Protein 8P0S (pdb70)

Organism: Homo sapiens (NCBI:txid9606)

Structure (mmCIF, N/CA/C/O backbone):
data_8P0S
#
_entry.id   8P0S
#
_cell.length_a   48.260
_cell.length_b   87.070
_cell.length_c   148.220
_cell.angle_alpha   90.00
_cell.angle_beta   90.00
_cell.angle_gamma   90.00
#
_symmetry.space_group_name_H-M   'C 2 2 21'
#
loop_
_entity.id
_entity.type
_entity.pdbx_description
1 polymer 'Rho-associated protein kinase 1'
2 non-polymer 2,3-DIHYDROXY-1,4-DITHIOBUTANE
3 water water
#
loop_
_atom_site.group_PDB
_atom_site.id
_atom_site.type_symbol
_atom_site.label_atom_id
_atom_site.label_alt_id
_atom_site.label_comp_id
_atom_site.label_asym_id
_atom_site.label_entity_id
_atom_site.label_seq_id
_atom_site.pdbx_PDB_ins_code
_atom_site.Cartn_x
_atom_site.Cartn_y
_atom_site.Cartn_z
_atom_site.occupancy
_atom_site.B_iso_or_equiv
_atom_site.auth_seq_id
_atom_site.auth_comp_id
_atom_site.auth_asym_id
_atom_site.auth_atom_id
_atom_site.pdbx_PDB_model_num
ATOM 1 N N . GLY A 1 1 ? 16.238 65.289 -22.643 1.00 65.06 1 GLY A N 1
ATOM 2 C CA . GLY A 1 1 ? 17.371 66.186 -22.780 1.00 52.93 1 GLY A CA 1
ATOM 3 C C . GLY A 1 1 ? 18.230 66.212 -21.529 1.00 53.48 1 GLY A C 1
ATOM 4 O O . GLY A 1 1 ? 17.846 65.664 -20.485 1.00 45.09 1 GLY A O 1
ATOM 5 N N . SER A 1 2 ? 19.403 66.846 -21.638 1.00 42.39 2 SER A N 1
ATOM 6 C CA . SER A 1 2 ? 20.304 66.942 -20.501 1.00 36.85 2 SER A CA 1
ATOM 7 C C . SER A 1 2 ? 19.798 67.901 -19.432 1.00 41.69 2 SER A C 1
ATOM 8 O O . SER A 1 2 ? 20.245 67.819 -18.281 1.00 39.30 2 SER A O 1
ATOM 11 N N . ALA A 1 3 ? 18.911 68.829 -19.786 1.00 37.10 3 ALA A N 1
ATOM 12 C CA . ALA A 1 3 ? 18.297 69.662 -18.763 1.00 39.39 3 ALA A CA 1
ATOM 13 C C . ALA A 1 3 ? 17.351 68.837 -17.912 1.00 41.20 3 ALA A C 1
ATOM 14 O O . ALA A 1 3 ? 17.306 68.989 -16.685 1.00 38.00 3 ALA A O 1
ATOM 16 N N . ASP A 1 4 ? 16.567 67.982 -18.566 1.00 35.94 4 ASP A N 1
ATOM 17 C CA . ASP A 1 4 ? 15.589 67.152 -17.877 1.00 47.50 4 ASP A CA 1
ATOM 18 C C . ASP A 1 4 ? 16.282 66.133 -16.965 1.00 38.37 4 ASP A C 1
ATOM 19 O O . ASP A 1 4 ? 15.868 65.928 -15.817 1.00 37.96 4 ASP A O 1
ATOM 24 N N . LYS A 1 5 ? 17.364 65.528 -17.449 1.00 28.38 5 LYS A N 1
ATOM 25 C CA . LYS A 1 5 ? 18.154 64.592 -16.667 1.00 39.01 5 LYS A CA 1
ATOM 26 C C . LYS A 1 5 ? 18.913 65.276 -15.550 1.00 43.95 5 LYS A C 1
ATOM 27 O O . LYS A 1 5 ? 19.311 64.607 -14.594 1.00 52.20 5 LYS A O 1
ATOM 33 N N . SER A 1 6 ? 19.142 66.580 -15.638 1.00 36.01 6 SER A N 1
ATOM 34 C CA . SER A 1 6 ? 19.760 67.229 -14.499 1.00 37.78 6 SER A CA 1
ATOM 35 C C . SER A 1 6 ? 18.734 67.626 -13.461 1.00 34.64 6 SER A C 1
ATOM 36 O O . SER A 1 6 ? 19.034 67.604 -12.268 1.00 37.18 6 SER A O 1
ATOM 39 N N . LEU A 1 7 ? 17.536 68.022 -13.885 1.00 30.51 7 LEU A N 1
ATOM 40 C CA . LEU A 1 7 ? 16.488 68.242 -12.908 1.00 36.04 7 LEU A CA 1
ATOM 41 C C . LEU A 1 7 ? 16.206 66.951 -12.137 1.00 39.05 7 LEU A C 1
ATOM 42 O O . LEU A 1 7 ? 16.088 66.968 -10.905 1.00 38.78 7 LEU A O 1
ATOM 47 N N . GLN A 1 8 ? 16.152 65.815 -12.844 1.00 32.02 8 GLN A N 1
ATOM 48 C CA . GLN A 1 8 ? 15.868 64.546 -12.179 1.00 37.67 8 GLN A CA 1
ATOM 49 C C . GLN A 1 8 ? 16.970 64.167 -11.224 1.00 35.30 8 GLN A C 1
ATOM 50 O O . GLN A 1 8 ? 16.700 63.598 -10.158 1.00 35.38 8 GLN A O 1
ATOM 56 N N . GLU A 1 9 ? 18.213 64.495 -11.570 1.00 32.83 9 GLU A N 1
ATOM 57 C CA . GLU A 1 9 ? 19.332 64.198 -10.681 1.00 36.36 9 GLU A CA 1
ATOM 58 C C . GLU A 1 9 ? 19.210 64.989 -9.394 1.00 33.68 9 GLU A C 1
ATOM 59 O O . GLU A 1 9 ? 19.400 64.452 -8.296 1.00 37.41 9 GLU A O 1
ATOM 65 N N . SER A 1 10 ? 18.901 66.277 -9.511 1.00 34.67 10 SER A N 1
ATOM 66 C CA . SER A 1 10 ? 18.742 67.075 -8.312 1.00 34.62 10 SER A CA 1
ATOM 67 C C . SER A 1 10 ? 17.561 66.584 -7.476 1.00 37.46 10 SER A C 1
ATOM 68 O O . SER A 1 10 ? 17.631 66.609 -6.241 1.00 34.99 10 SER A O 1
ATOM 71 N N . LEU A 1 11 ? 16.475 66.124 -8.110 1.00 28.02 11 LEU A N 1
ATOM 72 C CA . LEU A 1 11 ? 15.378 65.596 -7.306 1.00 31.67 11 LEU A CA 1
ATOM 73 C C . LEU A 1 11 ? 15.780 64.319 -6.570 1.00 32.02 11 LEU A C 1
ATOM 74 O O . LEU A 1 11 ? 15.496 64.183 -5.377 1.00 27.83 11 LEU A O 1
ATOM 79 N N . GLN A 1 12 ? 16.443 63.380 -7.255 1.00 28.95 12 GLN A N 1
ATOM 80 C CA . GLN A 1 12 ? 16.889 62.150 -6.600 1.00 30.52 12 GLN A CA 1
ATOM 81 C C . GLN A 1 12 ? 17.796 62.457 -5.432 1.00 33.81 12 GLN A C 1
ATOM 82 O O . GLN A 1 12 ? 17.705 61.825 -4.376 1.00 39.95 12 GLN A O 1
ATOM 88 N N . LYS A 1 13 ? 18.705 63.410 -5.634 1.00 40.85 13 LYS A N 1
ATOM 89 C CA . LYS A 1 13 ? 19.554 63.934 -4.574 1.00 37.94 13 LYS A CA 1
ATOM 90 C C . LYS A 1 13 ? 18.746 64.262 -3.330 1.00 40.70 13 LYS A C 1
ATOM 91 O O . LYS A 1 13 ? 19.081 63.833 -2.221 1.00 39.48 13 LYS A O 1
ATOM 97 N N . THR A 1 14 ? 17.689 65.055 -3.497 1.00 34.26 14 THR A N 1
ATOM 98 C CA . THR A 1 14 ? 16.837 65.390 -2.365 1.00 34.58 14 THR A CA 1
ATOM 99 C C . THR A 1 14 ? 16.161 64.154 -1.767 1.00 34.01 14 THR A C 1
ATOM 100 O O . THR A 1 14 ? 16.009 64.064 -0.541 1.00 35.16 14 THR A O 1
ATOM 104 N N . ILE A 1 15 ? 15.766 63.190 -2.596 1.00 31.01 15 ILE A N 1
ATOM 105 C CA . ILE A 1 15 ? 15.097 62.007 -2.064 1.00 34.42 15 ILE A CA 1
ATOM 106 C C . ILE A 1 15 ? 16.036 61.256 -1.136 1.00 34.18 15 ILE A C 1
ATOM 107 O O . ILE A 1 15 ? 15.668 60.906 -0.006 1.00 27.38 15 ILE A O 1
ATOM 112 N N . TYR A 1 16 ? 17.287 61.072 -1.577 1.00 30.56 16 TYR A N 1
ATOM 113 C CA . TYR A 1 16 ? 18.309 60.422 -0.759 1.00 30.18 16 TYR A CA 1
ATOM 114 C C . TYR A 1 16 ? 18.608 61.211 0.506 1.00 28.57 16 TYR A C 1
ATOM 115 O O . TYR A 1 16 ? 18.625 60.655 1.604 1.00 29.35 16 TYR A O 1
ATOM 124 N N . LYS A 1 17 ? 18.903 62.508 0.364 1.00 32.46 17 LYS A N 1
ATOM 125 C CA . LYS A 1 17 ? 19.098 63.337 1.544 1.00 29.98 17 LYS A CA 1
ATOM 126 C C . LYS A 1 17 ? 17.989 63.100 2.569 1.00 34.22 17 LYS A C 1
ATOM 127 O O . LYS A 1 17 ? 18.257 62.922 3.764 1.00 36.27 17 LYS A O 1
ATOM 133 N N . LEU A 1 18 ? 16.724 63.079 2.114 1.00 31.28 18 LEU A N 1
ATOM 134 C CA . LEU A 1 18 ? 15.615 63.011 3.069 1.00 33.11 18 LEU A CA 1
ATOM 135 C C . LEU A 1 18 ? 15.441 61.617 3.654 1.00 30.37 18 LEU A C 1
ATOM 136 O O . LEU A 1 18 ? 15.136 61.478 4.851 1.00 26.35 18 LEU A O 1
ATOM 141 N N . GLU A 1 19 ? 15.607 60.585 2.816 1.00 25.47 19 GLU A N 1
ATOM 142 C CA . GLU A 1 19 ? 15.473 59.214 3.284 1.00 26.55 19 GLU A CA 1
ATOM 143 C C . GLU A 1 19 ? 16.536 58.889 4.326 1.00 31.68 19 GLU A C 1
ATOM 144 O O . GLU A 1 19 ? 16.227 58.368 5.401 1.00 33.09 19 GLU A O 1
ATOM 150 N N . GLU A 1 20 ? 17.793 59.226 4.039 1.00 31.01 20 GLU A N 1
ATOM 151 C CA . GLU A 1 20 ? 18.874 59.052 5.010 1.00 33.18 20 GLU A CA 1
ATOM 152 C C . GLU A 1 20 ? 18.581 59.778 6.317 1.00 32.91 20 GLU A C 1
ATOM 153 O O . GLU A 1 20 ? 18.731 59.221 7.413 1.00 30.69 20 GLU A O 1
ATOM 159 N N . GLN A 1 21 ? 18.186 61.041 6.221 1.00 30.26 21 GLN A N 1
ATOM 160 C CA . GLN A 1 21 ? 17.787 61.767 7.416 1.00 33.74 21 GLN A CA 1
ATOM 161 C C . GLN A 1 21 ? 16.624 61.070 8.128 1.00 34.96 21 GLN A C 1
ATOM 162 O O . GLN A 1 21 ? 16.553 61.078 9.360 1.00 36.29 21 GLN A O 1
ATOM 168 N N . LEU A 1 22 ? 15.699 60.465 7.374 1.00 33.74 22 LEU A N 1
ATOM 169 C CA . LEU A 1 22 ? 14.641 59.662 7.996 1.00 32.49 22 LEU A CA 1
ATOM 170 C C . LEU A 1 22 ? 15.231 58.518 8.816 1.00 34.56 22 LEU A C 1
ATOM 171 O O . LEU A 1 22 ? 14.867 58.318 9.983 1.00 34.38 22 LEU A O 1
ATOM 176 N N . HIS A 1 23 ? 16.158 57.762 8.222 1.00 34.28 23 HIS A N 1
ATOM 177 C CA . HIS A 1 23 ? 16.741 56.618 8.915 1.00 32.94 23 HIS A CA 1
ATOM 178 C C . HIS A 1 23 ? 17.482 57.062 10.171 1.00 32.80 23 HIS A C 1
ATOM 179 O O . HIS A 1 23 ? 17.428 56.396 11.209 1.00 29.45 23 HIS A O 1
ATOM 186 N N . ASN A 1 24 ? 18.157 58.202 10.100 1.00 39.32 24 ASN A N 1
ATOM 187 C CA . ASN A 1 24 ? 18.828 58.732 11.271 1.00 32.65 24 ASN A CA 1
ATOM 188 C C . ASN A 1 24 ? 17.826 58.995 12.382 1.00 36.89 24 ASN A C 1
ATOM 189 O O . ASN A 1 24 ? 18.092 58.695 13.553 1.00 29.38 24 ASN A O 1
ATOM 194 N N . GLU A 1 25 ? 16.670 59.569 12.015 1.00 36.53 25 GLU A N 1
ATOM 195 C CA . GLU A 1 25 ? 15.601 59.886 12.959 1.00 33.48 25 GLU A CA 1
ATOM 196 C C . GLU A 1 25 ? 14.987 58.626 13.565 1.00 32.43 25 GLU A C 1
ATOM 197 O O . GLU A 1 25 ? 14.635 58.622 14.747 1.00 31.93 25 GLU A O 1
ATOM 211 N N . GLN A 1 27 ? 16.456 55.704 14.114 1.00 31.34 27 GLN A N 1
ATOM 212 C CA . GLN A 1 27 ? 17.398 55.182 15.103 1.00 28.45 27 GLN A CA 1
ATOM 213 C C . GLN A 1 27 ? 17.260 55.927 16.424 1.00 35.99 27 GLN A C 1
ATOM 214 O O . GLN A 1 27 ? 17.153 55.303 17.486 1.00 37.07 27 GLN A O 1
ATOM 220 N N . LEU A 1 28 ? 17.215 57.264 16.379 1.00 31.32 28 LEU A N 1
ATOM 221 C CA . LEU A 1 28 ? 17.010 58.026 17.609 1.00 36.40 28 LEU A CA 1
ATOM 222 C C . LEU A 1 28 ? 15.660 57.703 18.242 1.00 36.85 28 LEU A C 1
ATOM 223 O O . LEU A 1 28 ? 15.523 57.690 19.472 1.00 34.15 28 LEU A O 1
ATOM 228 N N . LYS A 1 29 ? 14.647 57.450 17.419 1.00 30.49 29 LYS A N 1
ATOM 229 C CA . LYS A 1 29 ? 13.333 57.158 17.969 1.00 33.16 29 LYS A CA 1
ATOM 230 C C . LYS A 1 29 ? 13.329 55.785 18.638 1.00 32.19 29 LYS A C 1
ATOM 231 O O . LYS A 1 29 ? 12.773 55.618 19.728 1.00 33.33 29 LYS A O 1
ATOM 237 N N . ASP A 1 30 ? 13.978 54.798 18.021 1.00 28.73 30 ASP A N 1
ATOM 238 C CA . ASP A 1 30 ? 14.023 53.472 18.635 1.00 35.52 30 ASP A CA 1
ATOM 239 C C . ASP A 1 30 ? 14.776 53.508 19.969 1.00 36.40 30 ASP A C 1
ATOM 240 O O . ASP A 1 30 ? 14.342 52.893 20.950 1.00 31.86 30 ASP A O 1
ATOM 245 N N . GLU A 1 31 ? 15.871 54.274 20.041 1.00 33.69 31 GLU A N 1
ATOM 246 C CA . GLU A 1 31 ? 16.618 54.400 21.290 1.00 37.87 31 GLU A CA 1
ATOM 247 C C . GLU A 1 31 ? 15.771 55.043 22.364 1.00 39.17 31 GLU A C 1
ATOM 248 O O . GLU A 1 31 ? 15.833 54.660 23.539 1.00 39.70 31 GLU A O 1
ATOM 262 N N . GLU A 1 33 ? 12.440 55.257 22.465 1.00 35.38 33 GLU A N 1
ATOM 263 C CA . GLU A 1 33 ? 11.324 54.386 22.822 1.00 39.40 33 GLU A CA 1
ATOM 264 C C . GLU A 1 33 ? 11.741 53.390 23.893 1.00 38.73 33 GLU A C 1
ATOM 265 O O . GLU A 1 33 ? 10.989 53.133 24.842 1.00 34.97 33 GLU A O 1
ATOM 271 N N . GLN A 1 34 ? 12.948 52.842 23.773 1.00 36.87 34 GLN A N 1
ATOM 272 C CA . GLN A 1 34 ? 13.396 51.843 24.730 1.00 48.79 34 GLN A CA 1
ATOM 273 C C . GLN A 1 34 ? 13.612 52.475 26.102 1.00 43.78 34 GLN A C 1
ATOM 274 O O . GLN A 1 34 ? 13.115 51.965 27.116 1.00 36.30 34 GLN A O 1
ATOM 280 N N . LYS A 1 35 ? 14.316 53.609 26.153 1.00 41.41 35 LYS A N 1
ATOM 281 C CA . LYS A 1 35 ? 14.465 54.306 27.426 1.00 38.86 35 LYS A CA 1
ATOM 282 C C . LYS A 1 35 ? 13.100 54.612 28.033 1.00 35.40 35 LYS A C 1
ATOM 283 O O . LYS A 1 35 ? 12.888 54.412 29.231 1.00 34.70 35 LYS A O 1
ATOM 289 N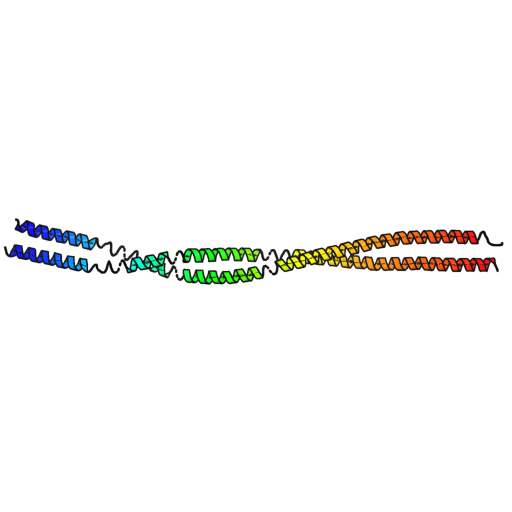 N . CYS A 1 36 ? 12.151 55.063 27.209 1.00 39.18 36 CYS A N 1
ATOM 290 C CA . CYS A 1 36 ? 10.829 55.448 27.707 1.00 40.43 36 CYS A CA 1
ATOM 291 C C . CYS A 1 36 ? 10.038 54.246 28.222 1.00 36.59 36 CYS A C 1
ATOM 292 O O . CYS A 1 36 ? 9.407 54.322 29.280 1.00 35.90 36 CYS A O 1
ATOM 295 N N . ARG A 1 37 ? 10.034 53.136 27.484 1.00 35.84 37 ARG A N 1
ATOM 296 C CA . ARG A 1 37 ? 9.344 51.948 27.980 1.00 34.67 37 ARG A CA 1
ATOM 297 C C . ARG A 1 37 ? 9.915 51.520 29.323 1.00 36.60 37 ARG A C 1
ATOM 298 O O . ARG A 1 37 ? 9.170 51.295 30.280 1.00 35.22 37 ARG A O 1
ATOM 306 N N . THR A 1 38 ? 11.244 51.476 29.436 1.00 28.87 38 THR A N 1
ATOM 307 C CA . THR A 1 38 ? 11.863 51.080 30.694 1.00 35.38 38 THR A CA 1
ATOM 308 C C . THR A 1 38 ? 11.485 52.026 31.826 1.00 36.27 38 THR A C 1
ATOM 309 O O . THR A 1 38 ? 11.105 51.585 32.916 1.00 31.53 38 THR A O 1
ATOM 313 N N . SER A 1 39 ? 11.564 53.334 31.584 1.00 36.37 39 SER A N 1
ATOM 314 C CA . SER A 1 39 ? 11.221 54.282 32.641 1.00 34.52 39 SER A CA 1
ATOM 315 C C . SER A 1 39 ? 9.759 54.138 33.066 1.00 33.34 39 SER A C 1
ATOM 316 O O . SER A 1 39 ? 9.451 54.209 34.262 1.00 33.38 39 SER A O 1
ATOM 319 N N . ASN A 1 40 ? 8.843 53.910 32.105 1.00 31.81 40 ASN A N 1
ATOM 320 C CA . ASN A 1 40 ? 7.435 53.667 32.448 1.00 32.13 40 ASN A CA 1
ATOM 321 C C . ASN A 1 40 ? 7.213 52.330 33.153 1.00 36.94 40 ASN A C 1
ATOM 322 O O . ASN A 1 40 ? 6.258 52.212 33.921 1.00 28.94 40 ASN A O 1
ATOM 327 N N . ILE A 1 41 ? 8.017 51.293 32.871 1.00 37.96 41 ILE A N 1
ATOM 328 C CA . ILE A 1 41 ? 7.896 50.061 33.655 1.00 34.98 41 ILE A CA 1
ATOM 329 C C . ILE A 1 41 ? 8.295 50.330 35.101 1.00 32.44 41 ILE A C 1
ATOM 330 O O . ILE A 1 41 ? 7.604 49.930 36.038 1.00 33.61 41 ILE A O 1
ATOM 335 N N . LYS A 1 42 ? 9.416 51.028 35.306 1.00 28.80 42 LYS A N 1
ATOM 336 C CA . LYS A 1 42 ? 9.874 51.273 36.669 1.00 28.78 42 LYS A CA 1
ATOM 337 C C . LYS A 1 42 ? 8.899 52.169 37.421 1.00 35.99 42 LYS A C 1
ATOM 338 O O . LYS A 1 42 ? 8.612 51.948 38.603 1.00 36.39 42 LYS A O 1
ATOM 344 N N . LEU A 1 43 ? 8.360 53.173 36.738 1.00 33.38 43 LEU A N 1
ATOM 345 C CA . LEU A 1 43 ? 7.446 54.100 37.379 1.00 31.07 43 LEU A CA 1
ATOM 346 C C . LEU A 1 43 ? 6.238 53.371 37.948 1.00 38.16 43 LEU A C 1
ATOM 347 O O . LEU A 1 43 ? 5.819 53.626 39.082 1.00 35.85 43 LEU A O 1
ATOM 352 N N . ASP A 1 44 ? 5.670 52.445 37.182 1.00 35.70 44 ASP A N 1
ATOM 353 C CA . ASP A 1 44 ? 4.454 51.786 37.638 1.00 42.49 44 ASP A CA 1
ATOM 354 C C . ASP A 1 44 ? 4.743 50.774 38.750 1.00 45.15 44 ASP A C 1
ATOM 355 O O . ASP A 1 44 ? 3.906 50.568 39.639 1.00 38.73 44 ASP A O 1
ATOM 360 N N . LYS A 1 45 ? 5.919 50.143 38.728 1.00 30.87 45 LYS A N 1
ATOM 361 C CA . LYS A 1 45 ? 6.314 49.294 39.843 1.00 32.69 45 LYS A CA 1
ATOM 362 C C . LYS A 1 45 ? 6.520 50.119 41.105 1.00 42.29 45 LYS A C 1
ATOM 363 O O . LYS A 1 45 ? 6.174 49.677 42.203 1.00 40.93 45 LYS A O 1
ATOM 369 N N . ILE A 1 46 ? 7.092 51.320 40.981 1.00 36.49 46 ILE A N 1
ATOM 370 C CA . ILE A 1 46 ? 7.380 52.108 42.176 1.00 36.21 46 ILE A CA 1
ATOM 371 C C . ILE A 1 46 ? 6.115 52.794 42.685 1.00 37.17 46 ILE A C 1
ATOM 372 O O . ILE A 1 46 ? 5.964 52.994 43.892 1.00 35.25 46 ILE A O 1
ATOM 390 N N . LYS A 1 48 ? 3.048 51.582 42.693 1.00 34.55 48 LYS A N 1
ATOM 391 C CA . LYS A 1 48 ? 2.228 50.736 43.543 1.00 39.55 48 LYS A CA 1
ATOM 392 C C . LYS A 1 48 ? 2.977 50.364 44.817 1.00 38.50 48 LYS A C 1
ATOM 393 O O . LYS A 1 48 ? 2.351 50.251 45.870 1.00 37.52 48 LYS A O 1
ATOM 399 N N . GLU A 1 49 ? 4.306 50.239 44.770 1.00 32.03 49 GLU A N 1
ATOM 400 C CA . GLU A 1 49 ? 5.045 50.103 46.018 1.00 36.82 49 GLU A CA 1
ATOM 401 C C . GLU A 1 49 ? 4.792 51.303 46.912 1.00 35.96 49 GLU A C 1
ATOM 402 O O . GLU A 1 49 ? 4.522 51.146 48.102 1.00 38.72 49 GLU A O 1
ATOM 408 N N . LEU A 1 50 ? 4.845 52.511 46.344 1.00 36.51 50 LEU A N 1
ATOM 409 C CA . LEU A 1 50 ? 4.521 53.716 47.096 1.00 34.54 50 LEU A CA 1
ATOM 410 C C . LEU A 1 50 ? 3.124 53.632 47.685 1.00 31.88 50 LEU A C 1
ATOM 411 O O . LEU A 1 50 ? 2.904 54.029 48.832 1.00 32.08 50 LEU A O 1
ATOM 416 N N . ASP A 1 51 ? 2.168 53.141 46.902 1.00 38.67 51 ASP A N 1
ATOM 417 C CA . ASP A 1 51 ? 0.787 53.053 47.359 1.00 36.03 51 ASP A CA 1
ATOM 418 C C . ASP A 1 51 ? 0.670 52.154 48.584 1.00 39.85 51 ASP A C 1
ATOM 419 O O . ASP A 1 51 ? 0.056 52.534 49.590 1.00 34.90 51 ASP A O 1
ATOM 424 N N . GLU A 1 52 ? 1.277 50.959 48.535 1.00 30.47 52 GLU A N 1
ATOM 425 C CA . GLU A 1 52 ? 1.130 50.089 49.688 1.00 33.16 52 GLU A CA 1
ATOM 426 C C . GLU A 1 52 ? 1.981 50.550 50.857 1.00 30.58 52 GLU A C 1
ATOM 427 O O . GLU A 1 52 ? 1.578 50.374 52.005 1.00 28.46 52 GLU A O 1
ATOM 433 N N . GLU A 1 53 ? 3.140 51.152 50.608 1.00 27.90 53 GLU A N 1
ATOM 434 C CA . GLU A 1 53 ? 3.937 51.618 51.742 1.00 32.82 53 GLU A CA 1
ATOM 435 C C . GLU A 1 53 ? 3.239 52.767 52.454 1.00 20.37 53 GLU A C 1
ATOM 436 O O . GLU A 1 53 ? 3.251 52.824 53.682 1.00 23.67 53 GLU A O 1
ATOM 442 N N . GLY A 1 54 ? 2.638 53.686 51.699 1.00 25.53 54 GLY A N 1
ATOM 443 C CA . GLY A 1 54 ? 2.000 54.844 52.304 1.00 26.23 54 GLY A CA 1
ATOM 444 C C . GLY A 1 54 ? 0.680 54.486 52.957 1.00 25.74 54 GLY A C 1
ATOM 445 O O . GLY A 1 54 ? 0.309 55.052 53.981 1.00 31.69 54 GLY A O 1
ATOM 446 N N . ASN A 1 55 ? -0.040 53.530 52.381 1.00 26.95 55 ASN A N 1
ATOM 447 C CA . ASN A 1 55 ? -1.227 53.024 53.045 1.00 26.80 55 ASN A CA 1
ATOM 448 C C . ASN A 1 55 ? -0.862 52.407 54.381 1.00 25.76 55 ASN A C 1
ATOM 449 O O . ASN A 1 55 ? -1.502 52.677 55.398 1.00 22.89 55 ASN A O 1
ATOM 454 N N . GLN A 1 56 ? 0.182 51.576 54.406 1.00 23.00 56 GLN A N 1
ATOM 455 C CA . GLN A 1 56 ? 0.547 50.977 55.679 1.00 24.88 56 GLN A CA 1
ATOM 456 C C . GLN A 1 56 ? 1.062 52.027 56.669 1.00 27.39 56 GLN A C 1
ATOM 457 O O . GLN A 1 56 ? 0.795 51.937 57.876 1.00 25.45 56 GLN A O 1
ATOM 463 N N . ARG A 1 57 ? 1.793 53.035 56.195 1.00 24.09 57 ARG A N 1
ATOM 464 C CA . ARG A 1 57 ? 2.242 54.090 57.109 1.00 23.44 57 ARG A CA 1
ATOM 465 C C . ARG A 1 57 ? 1.059 54.861 57.686 1.00 18.87 57 ARG A C 1
ATOM 466 O O . ARG A 1 57 ? 1.026 55.148 58.883 1.00 19.25 57 ARG A O 1
ATOM 474 N N . ARG A 1 58 ? 0.095 55.237 56.836 1.00 22.99 58 ARG A N 1
ATOM 475 C CA . ARG A 1 58 ? -1.073 55.969 57.323 1.00 26.13 58 ARG A CA 1
ATOM 476 C C . ARG A 1 58 ? -1.854 55.114 58.293 1.00 25.68 58 ARG A C 1
ATOM 477 O O . ARG A 1 58 ? -2.222 55.577 59.377 1.00 29.90 58 ARG A O 1
ATOM 485 N N . ASN A 1 59 ? -2.046 53.834 57.950 1.00 27.51 59 ASN A N 1
ATOM 486 C CA . ASN A 1 59 ? -2.712 52.897 58.852 1.00 25.11 59 ASN A CA 1
ATOM 487 C C . ASN A 1 59 ? -2.028 52.839 60.216 1.00 25.81 59 ASN A C 1
ATOM 488 O O . ASN A 1 59 ? -2.687 52.825 61.267 1.00 22.17 59 ASN A O 1
ATOM 493 N N . LEU A 1 60 ? -0.701 52.810 60.232 1.00 19.68 60 LEU A N 1
ATOM 494 C CA . LEU A 1 60 ? -0.044 52.717 61.511 1.00 22.72 60 LEU A CA 1
ATOM 495 C C . LEU A 1 60 ? -0.163 54.016 62.281 1.00 20.64 60 LEU A C 1
ATOM 496 O O . LEU A 1 60 ? -0.049 54.006 63.507 1.00 21.15 60 LEU A O 1
ATOM 501 N N . GLU A 1 61 ? -0.317 55.140 61.578 1.00 22.19 61 GLU A N 1
ATOM 502 C CA . GLU A 1 61 ? -0.508 56.421 62.251 1.00 26.68 61 GLU A CA 1
ATOM 503 C C . GLU A 1 61 ? -1.823 56.429 63.014 1.00 21.18 61 GLU A C 1
ATOM 504 O O . GLU A 1 61 ? -1.896 56.931 64.137 1.00 21.89 61 GLU A O 1
ATOM 510 N N . SER A 1 62 ? -2.876 55.883 62.409 1.00 20.38 62 SER A N 1
ATOM 511 C CA . SER A 1 62 ? -4.142 55.760 63.104 1.00 20.51 62 SER A CA 1
ATOM 512 C C . SER A 1 62 ? -4.025 54.806 64.266 1.00 23.25 62 SER A C 1
ATOM 513 O O . SER A 1 62 ? -4.670 55.008 65.296 1.00 31.17 62 SER A O 1
ATOM 516 N N . THR A 1 63 ? -3.225 53.754 64.121 1.00 19.58 63 THR A N 1
ATOM 517 C CA . THR A 1 63 ? -3.090 52.828 65.226 1.00 25.31 63 THR A CA 1
ATOM 518 C C . THR A 1 63 ? -2.429 53.531 66.388 1.00 20.07 63 THR A C 1
ATOM 519 O O . THR A 1 63 ? -2.827 53.357 67.544 1.00 22.59 63 THR A O 1
ATOM 523 N N . VAL A 1 64 ? -1.445 54.373 66.091 1.00 17.70 64 VAL A N 1
ATOM 524 C CA . VAL A 1 64 ? -0.737 55.067 67.160 1.00 16.31 64 VAL A CA 1
ATOM 525 C C . VAL A 1 64 ? -1.686 55.995 67.910 1.00 20.58 64 VAL A C 1
ATOM 526 O O . VAL A 1 64 ? -1.721 55.982 69.138 1.00 19.46 64 VAL A O 1
ATOM 530 N N . SER A 1 65 ? -2.474 56.816 67.180 1.00 21.18 65 SER A N 1
ATOM 531 C CA . SER A 1 65 ? -3.420 57.721 67.843 1.00 21.06 65 SER A CA 1
ATOM 532 C C . SER A 1 65 ? -4.382 56.951 68.714 1.00 17.59 65 SER A C 1
ATOM 533 O O . SER A 1 65 ? -4.664 57.344 69.853 1.00 16.88 65 SER A O 1
ATOM 536 N N . GLN A 1 66 ? -4.898 55.841 68.192 1.00 18.29 66 GLN A N 1
ATOM 537 C CA . GLN A 1 66 ? -5.844 55.042 68.954 1.00 22.77 66 GLN A CA 1
ATOM 538 C C . GLN A 1 66 ? -5.225 54.515 70.251 1.00 19.28 66 GLN A C 1
ATOM 539 O O . GLN A 1 66 ? -5.842 54.602 71.319 1.00 23.29 66 GLN A O 1
ATOM 545 N N . ILE A 1 67 ? -4.007 53.963 70.179 1.00 23.69 67 ILE A N 1
ATOM 546 C CA . ILE A 1 67 ? -3.394 53.308 71.339 1.00 23.38 67 ILE A CA 1
ATOM 547 C C . ILE A 1 67 ? -2.987 54.326 72.383 1.00 19.22 67 ILE A C 1
ATOM 548 O O . ILE A 1 67 ? -3.022 54.042 73.588 1.00 23.57 67 ILE A O 1
ATOM 553 N N . GLU A 1 68 ? -2.494 55.491 71.947 1.00 21.63 68 GLU A N 1
ATOM 554 C CA . GLU A 1 68 ? -2.161 56.530 72.922 1.00 22.43 68 GLU A CA 1
ATOM 555 C C . GLU A 1 68 ? -3.384 56.915 73.742 1.00 20.11 68 GLU A C 1
ATOM 556 O O . GLU A 1 68 ? -3.295 57.039 74.965 1.00 22.97 68 GLU A O 1
ATOM 562 N N . LYS A 1 69 ? -4.542 57.075 73.085 1.00 17.46 69 LYS A N 1
ATOM 563 C CA . LYS A 1 69 ? -5.780 57.381 73.797 1.00 17.51 69 LYS A CA 1
ATOM 564 C C . LYS A 1 69 ? -6.186 56.220 74.695 1.00 18.24 69 LYS A C 1
ATOM 565 O O . LYS A 1 69 ? -6.675 56.421 75.809 1.00 21.00 69 LYS A O 1
ATOM 571 N N . GLU A 1 70 ? -6.011 54.990 74.220 1.00 21.40 70 GLU A N 1
ATOM 572 C CA . GLU A 1 70 ? -6.418 53.861 75.044 1.00 18.72 70 GLU A CA 1
ATOM 573 C C . GLU A 1 70 ? -5.566 53.790 76.285 1.00 21.90 70 GLU A C 1
ATOM 574 O O . GLU A 1 70 ? -6.060 53.433 77.353 1.00 24.39 70 GLU A O 1
ATOM 580 N N . LYS A 1 71 ? -4.296 54.172 76.181 1.00 17.05 71 LYS A N 1
ATOM 581 C CA . LYS A 1 71 ? -3.451 54.087 77.353 1.00 21.71 71 LYS A CA 1
ATOM 582 C C . LYS A 1 71 ? -3.819 55.149 78.394 1.00 26.15 71 LYS A C 1
ATOM 583 O O . LYS A 1 71 ? -3.613 54.933 79.598 1.00 20.49 71 LYS A O 1
ATOM 597 N N . LEU A 1 73 ? -7.013 56.063 78.987 1.00 24.25 73 LEU A N 1
ATOM 598 C CA . LEU A 1 73 ? -8.166 55.460 79.651 1.00 27.78 73 LEU A CA 1
ATOM 599 C C . LEU A 1 73 ? -7.776 54.306 80.567 1.00 31.45 73 LEU A C 1
ATOM 600 O O . LEU A 1 73 ? -8.445 54.054 81.581 1.00 28.49 73 LEU A O 1
ATOM 605 N N . LEU A 1 74 ? -6.743 53.562 80.216 1.00 26.22 74 LEU A N 1
ATOM 606 C CA . LEU A 1 74 ? -6.306 52.520 81.125 1.00 28.31 74 LEU A CA 1
ATOM 607 C C . LEU A 1 74 ? -5.801 53.156 82.404 1.00 36.39 74 LEU A C 1
ATOM 608 O O . LEU A 1 74 ? -6.157 52.737 83.517 1.00 31.59 74 LEU A O 1
ATOM 613 N N . GLN A 1 75 ? -4.979 54.196 82.255 1.00 29.74 75 GLN A N 1
ATOM 614 C CA . GLN A 1 75 ? -4.509 54.930 83.416 1.00 28.37 75 GLN A CA 1
ATOM 615 C C . GLN A 1 75 ? -5.677 55.510 84.211 1.00 32.09 75 GLN A C 1
ATOM 616 O O . GLN A 1 75 ? -5.628 55.562 85.446 1.00 30.49 75 GLN A O 1
ATOM 622 N N . HIS A 1 76 ? -6.745 55.932 83.531 1.00 27.01 76 HIS A N 1
ATOM 623 C CA . HIS A 1 76 ? -7.882 56.449 84.278 1.00 30.81 76 HIS A CA 1
ATOM 624 C C . HIS A 1 76 ? -8.474 55.358 85.151 1.00 33.32 76 HIS A C 1
ATOM 625 O O . HIS A 1 76 ? -8.734 55.572 86.342 1.00 34.02 76 HIS A O 1
ATOM 632 N N . ARG A 1 77 ? -8.655 54.162 84.579 1.00 32.96 77 ARG A N 1
ATOM 633 C CA A ARG A 1 77 ? -9.214 53.065 85.353 0.57 33.88 77 ARG A CA 1
ATOM 634 C CA B ARG A 1 77 ? -9.192 53.033 85.333 0.43 34.94 77 ARG A CA 1
ATOM 635 C C . ARG A 1 77 ? -8.295 52.677 86.510 1.00 32.10 77 ARG A C 1
ATOM 636 O O . ARG A 1 77 ? -8.780 52.272 87.571 1.00 31.58 77 ARG A O 1
ATOM 651 N N . ILE A 1 78 ? -6.979 52.822 86.349 1.00 37.43 78 ILE A N 1
ATOM 652 C CA . ILE A 1 78 ? -6.080 52.611 87.487 1.00 30.24 78 ILE A CA 1
ATOM 653 C C . ILE A 1 78 ? -6.364 53.636 88.580 1.00 32.40 78 ILE A C 1
ATOM 654 O O . ILE A 1 78 ? -6.271 53.333 89.778 1.00 33.13 78 ILE A O 1
ATOM 659 N N . ASN A 1 79 ? -6.670 54.877 88.186 1.00 33.34 79 ASN A N 1
ATOM 660 C CA . ASN A 1 79 ? -6.997 55.917 89.170 1.00 32.69 79 ASN A CA 1
ATOM 661 C C . ASN A 1 79 ? -8.324 55.642 89.866 1.00 31.60 79 ASN A C 1
ATOM 662 O O . ASN A 1 79 ? -8.481 55.979 91.040 1.00 34.18 79 ASN A O 1
ATOM 667 N N . GLU A 1 80 ? -9.296 55.058 89.158 1.00 30.26 80 GLU A N 1
ATOM 668 C CA . GLU A 1 80 ? -10.574 54.763 89.799 1.00 31.87 80 GLU A CA 1
ATOM 669 C C . GLU A 1 80 ? -10.397 53.720 90.898 1.00 38.29 80 GLU A C 1
ATOM 670 O O . GLU A 1 80 ? -10.995 53.849 91.978 1.00 33.29 80 GLU A O 1
ATOM 676 N N . TYR A 1 81 ? -9.542 52.699 90.659 1.00 32.80 81 TYR A N 1
ATOM 677 C CA . TYR A 1 81 ? -9.326 51.640 91.651 1.00 34.21 81 TYR A CA 1
ATOM 678 C C . TYR A 1 81 ? -8.438 52.085 92.811 1.00 32.83 81 TYR A C 1
ATOM 679 O O . TYR A 1 81 ? -8.661 51.661 93.953 1.00 34.06 81 TYR A O 1
ATOM 688 N N . GLN A 1 82 ? -7.420 52.905 92.542 1.00 29.98 82 GLN A N 1
ATOM 689 C CA . GLN A 1 82 ? -6.644 53.535 93.611 1.00 39.02 82 GLN A CA 1
ATOM 690 C C . GLN A 1 82 ? -7.532 54.299 94.580 1.00 38.61 82 GLN A C 1
ATOM 691 O O . GLN A 1 82 ? -7.445 54.130 95.803 1.00 33.40 82 GLN A O 1
ATOM 697 N N . ARG A 1 83 ? -8.323 55.226 94.038 1.00 34.89 83 ARG A N 1
ATOM 698 C CA . ARG A 1 83 ? -9.274 55.972 94.844 1.00 35.03 83 ARG A CA 1
ATOM 699 C C . ARG A 1 83 ? -10.123 55.023 95.696 1.00 37.04 83 ARG A C 1
ATOM 700 O O . ARG A 1 83 ? -10.221 55.191 96.915 1.00 33.80 83 ARG A O 1
ATOM 708 N N . LYS A 1 84 ? -10.718 53.995 95.077 1.00 32.94 84 LYS A N 1
ATOM 709 C CA . LYS A 1 84 ? -11.595 53.110 95.841 1.00 34.79 84 LYS A CA 1
ATOM 710 C C . LYS A 1 84 ? -10.839 52.385 96.957 1.00 38.52 84 LYS A C 1
ATOM 711 O O . LYS A 1 84 ? -11.366 52.246 98.065 1.00 38.79 84 LYS A O 1
ATOM 717 N N . ALA A 1 85 ? -9.595 51.948 96.709 1.00 31.52 85 ALA A N 1
ATOM 718 C CA . ALA A 1 85 ? -8.861 51.268 97.780 1.00 37.67 85 ALA A CA 1
ATOM 719 C C . ALA A 1 85 ? -8.413 52.238 98.870 1.00 38.60 85 ALA A C 1
ATOM 720 O O . ALA A 1 85 ? -8.302 51.842 100.033 1.00 41.77 85 ALA A O 1
ATOM 722 N N . GLU A 1 86 ? -8.158 53.503 98.528 1.00 42.29 86 GLU A N 1
ATOM 723 C CA . GLU A 1 86 ? -7.848 54.494 99.558 1.00 46.60 86 GLU A CA 1
ATOM 724 C C . GLU A 1 86 ? -9.075 54.812 100.407 1.00 39.39 86 GLU A C 1
ATOM 725 O O . GLU A 1 86 ? -8.979 54.970 101.627 1.00 36.82 86 GLU A O 1
ATOM 731 N N . GLN A 1 87 ? -10.234 54.917 99.784 1.00 29.76 87 GLN A N 1
ATOM 732 C CA . GLN A 1 87 ? -11.420 55.208 100.569 1.00 45.22 87 GLN A CA 1
ATOM 733 C C . GLN A 1 87 ? -11.899 53.985 101.348 1.00 47.82 87 GLN A C 1
ATOM 734 O O . GLN A 1 87 ? -12.516 54.136 102.410 1.00 45.48 87 GLN A O 1
ATOM 740 N N . GLU A 1 88 ? -11.618 52.775 100.864 1.00 37.14 88 GLU A N 1
ATOM 741 C CA . GLU A 1 88 ? -12.037 51.608 101.624 1.00 39.05 88 GLU A CA 1
ATOM 742 C C . GLU A 1 88 ? -11.087 51.364 102.781 1.00 40.42 88 GLU A C 1
ATOM 743 O O . GLU A 1 88 ? -11.494 50.841 103.828 1.00 38.03 88 GLU A O 1
ATOM 749 N N . ASN A 1 89 ? -9.837 51.778 102.618 1.00 36.40 89 ASN A N 1
ATOM 750 C CA . ASN A 1 89 ? -8.844 51.583 103.657 1.00 39.84 89 ASN A CA 1
ATOM 751 C C . ASN A 1 89 ? -9.037 52.581 104.798 1.00 46.88 89 ASN A C 1
ATOM 752 O O . ASN A 1 89 ? -8.832 52.241 105.972 1.00 44.86 89 ASN A O 1
ATOM 757 N N . GLU A 1 90 ? -9.427 53.817 104.476 1.00 45.80 90 GLU A N 1
ATOM 758 C CA . GLU A 1 90 ? -9.683 54.790 105.530 1.00 52.87 90 GLU A CA 1
ATOM 759 C C . GLU A 1 90 ? -10.979 54.458 106.250 1.00 49.23 90 GLU A C 1
ATOM 760 O O . GLU A 1 90 ? -11.085 54.651 107.463 1.00 45.69 90 GLU A O 1
ATOM 766 N N . LYS A 1 91 ? -11.977 53.960 105.515 1.00 44.27 91 LYS A N 1
ATOM 767 C CA . LYS A 1 91 ? -13.168 53.430 106.164 1.00 38.03 91 LYS A CA 1
ATOM 768 C C . LYS A 1 91 ? -12.796 52.289 107.101 1.00 41.14 91 LYS A C 1
ATOM 769 O O . LYS A 1 91 ? -13.217 52.256 108.265 1.00 35.90 91 LYS A O 1
ATOM 775 N N . ARG A 1 92 ? -11.976 51.355 106.614 1.00 36.22 92 ARG A N 1
ATOM 776 C CA . ARG A 1 92 ? -11.590 50.222 107.443 1.00 33.26 92 ARG A CA 1
ATOM 777 C C . ARG A 1 92 ? -10.822 50.671 108.684 1.00 34.86 92 ARG A C 1
ATOM 778 O O . ARG A 1 92 ? -11.082 50.176 109.782 1.00 32.39 92 ARG A O 1
ATOM 786 N N . ARG A 1 93 ? -9.889 51.620 108.540 1.00 42.71 93 ARG A N 1
ATOM 787 C CA . ARG A 1 93 ? -9.097 52.028 109.698 1.00 36.84 93 ARG A CA 1
ATOM 788 C C . ARG A 1 93 ? -9.959 52.667 110.772 1.00 41.30 93 ARG A C 1
ATOM 789 O O . ARG A 1 93 ? -9.687 52.487 111.967 1.00 39.54 93 ARG A O 1
ATOM 797 N N . ASN A 1 94 ? -11.001 53.407 110.377 1.00 39.26 94 ASN A N 1
ATOM 798 C CA . ASN A 1 94 ? -11.907 53.975 111.371 1.00 37.54 94 ASN A CA 1
ATOM 799 C C . ASN A 1 94 ? -12.716 52.886 112.075 1.00 40.84 94 ASN A C 1
ATOM 800 O O . ASN A 1 94 ? -12.918 52.949 113.294 1.00 47.29 94 ASN A O 1
ATOM 805 N N . VAL A 1 95 ? -13.184 51.882 111.330 1.00 35.14 95 VAL A N 1
ATOM 806 C CA . VAL A 1 95 ? -13.934 50.780 111.933 1.00 37.70 95 VAL A CA 1
ATOM 807 C C . VAL A 1 95 ? -13.049 49.983 112.881 1.00 38.37 95 VAL A C 1
ATOM 808 O O . VAL A 1 95 ? -13.502 49.530 113.939 1.00 31.00 95 VAL A O 1
ATOM 812 N N . GLU A 1 96 ? -11.775 49.799 112.522 1.00 30.93 96 GLU A N 1
ATOM 813 C CA . GLU A 1 96 ? -10.877 49.012 113.364 1.00 34.61 96 GLU A CA 1
ATOM 814 C C . GLU A 1 96 ? -10.649 49.685 114.713 1.00 39.47 96 GLU A C 1
ATOM 815 O O . GLU A 1 96 ? -10.374 49.002 115.707 1.00 40.74 96 GLU A O 1
ATOM 821 N N . ASN A 1 97 ? -10.775 51.017 114.770 1.00 39.00 97 ASN A N 1
ATOM 822 C CA . ASN A 1 97 ? -10.756 51.719 116.048 1.00 46.42 97 ASN A CA 1
ATOM 823 C C . ASN A 1 97 ? -12.014 51.428 116.857 1.00 41.72 97 ASN A C 1
ATOM 824 O O . ASN A 1 97 ? -11.952 51.356 118.085 1.00 44.79 97 ASN A O 1
ATOM 829 N N . GLU A 1 98 ? -13.157 51.250 116.201 1.00 36.77 98 GLU A N 1
ATOM 830 C CA . GLU A 1 98 ? -14.351 50.892 116.950 1.00 37.92 98 GLU A CA 1
ATOM 831 C C . GLU A 1 98 ? -14.268 49.448 117.445 1.00 34.06 98 GLU A C 1
ATOM 832 O O . GLU A 1 98 ? -14.731 49.137 118.546 1.00 36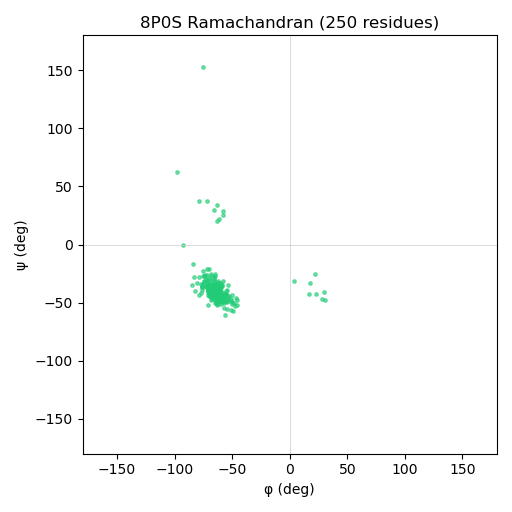.43 98 GLU A O 1
ATOM 838 N N . VAL A 1 99 ? -13.694 48.553 116.642 1.00 30.11 99 VAL A N 1
ATOM 839 C CA . VAL A 1 99 ? -13.500 47.169 117.077 1.00 33.78 99 VAL A CA 1
ATOM 840 C C . VAL A 1 99 ? -12.662 47.144 118.342 1.00 34.36 99 VAL A C 1
ATOM 841 O O . VAL A 1 99 ? -12.987 46.464 119.318 1.00 31.40 99 VAL A O 1
ATOM 845 N N . SER A 1 100 ? -11.582 47.914 118.347 1.00 31.08 100 SER A N 1
ATOM 846 C CA . SER A 1 100 ? -10.674 47.894 119.479 1.00 36.94 100 SER A CA 1
ATOM 847 C C . SER A 1 100 ? -11.352 48.439 120.732 1.00 36.00 100 SER A C 1
ATOM 848 O O . SER A 1 100 ? -11.223 47.858 121.814 1.00 33.79 100 SER A O 1
ATOM 851 N N . THR A 1 101 ? -12.100 49.541 120.607 1.00 38.63 101 THR A N 1
ATOM 852 C CA . THR A 1 101 ? -12.773 50.085 121.783 1.00 38.74 101 THR A CA 1
ATOM 853 C C . THR A 1 101 ? -13.832 49.121 122.307 1.00 31.05 101 THR A C 1
ATOM 854 O O . THR A 1 101 ? -13.956 48.928 123.526 1.00 27.81 101 THR A O 1
ATOM 858 N N . LEU A 1 102 ? -14.573 48.472 121.404 1.00 27.71 102 LEU A N 1
ATOM 859 C CA . LEU A 1 102 ? -15.608 47.546 121.843 1.00 30.68 102 LEU A CA 1
ATOM 860 C C . LEU A 1 102 ? -15.018 46.330 122.546 1.00 32.79 102 LEU A C 1
ATOM 861 O O . LEU A 1 102 ? -15.583 45.867 123.545 1.00 30.63 102 LEU A O 1
ATOM 866 N N . LYS A 1 103 ? -13.903 45.779 122.032 1.00 32.21 103 LYS A N 1
ATOM 867 C CA . LYS A 1 103 ? -13.295 44.621 122.697 1.00 30.82 103 LYS A CA 1
ATOM 868 C C . LYS A 1 103 ? -12.834 44.965 124.102 1.00 25.30 103 LYS A C 1
ATOM 869 O O . LYS A 1 103 ? -12.896 44.112 124.995 1.00 26.76 103 LYS A O 1
ATOM 875 N N . ASP A 1 104 ? -12.397 46.210 124.327 1.00 28.85 104 ASP A N 1
ATOM 876 C CA . ASP A 1 104 ? -12.046 46.629 125.679 1.00 29.49 104 ASP A CA 1
ATOM 877 C C . ASP A 1 104 ? -13.279 46.691 126.564 1.00 32.84 104 ASP A C 1
ATOM 878 O O . ASP A 1 104 ? -13.229 46.313 127.737 1.00 30.19 104 ASP A O 1
ATOM 883 N N . GLN A 1 105 ? -14.393 47.182 126.020 1.00 33.74 105 GLN A N 1
ATOM 884 C CA . GLN A 1 105 ? -15.621 47.269 126.799 1.00 32.43 105 GLN A CA 1
ATOM 885 C C . GLN A 1 105 ? -16.125 45.886 127.165 1.00 31.71 105 GLN A C 1
ATOM 886 O O . GLN A 1 105 ? -16.660 45.671 128.261 1.00 32.07 105 GLN A O 1
ATOM 892 N N . LEU A 1 106 ? -15.984 44.938 126.247 1.00 23.94 106 LEU A N 1
ATOM 893 C CA . LEU A 1 106 ? -16.471 43.604 126.546 1.00 34.60 106 LEU A CA 1
ATOM 894 C C . LEU A 1 106 ? -15.579 42.940 127.595 1.00 32.76 106 LEU A C 1
ATOM 895 O O . LEU A 1 106 ? -16.080 42.284 128.512 1.00 28.78 106 LEU A O 1
ATOM 900 N N . GLU A 1 107 ? -14.257 43.134 127.490 1.00 28.33 107 GLU A N 1
ATOM 901 C CA . GLU A 1 107 ? -13.342 42.659 128.524 1.00 29.32 107 GLU A CA 1
ATOM 902 C C . GLU A 1 107 ? -13.680 43.294 129.860 1.00 26.83 107 GLU A C 1
ATOM 903 O O . GLU A 1 107 ? -13.837 42.605 130.871 1.00 30.16 107 GLU A O 1
ATOM 909 N N . ASP A 1 108 ? -13.851 44.611 129.867 1.00 31.54 108 ASP A N 1
ATOM 910 C CA . ASP A 1 108 ? -14.212 45.309 131.097 1.00 35.00 108 ASP A CA 1
ATOM 911 C C . ASP A 1 108 ? -15.538 44.801 131.656 1.00 33.69 108 ASP A C 1
ATOM 912 O O . ASP A 1 108 ? -15.696 44.678 132.874 1.00 34.39 108 ASP A O 1
ATOM 917 N N . LEU A 1 109 ? -16.493 44.472 130.779 1.00 30.28 109 LEU A N 1
ATOM 918 C CA . LEU A 1 109 ? -17.779 43.984 131.258 1.00 33.01 109 LEU A CA 1
ATOM 919 C C . LEU A 1 109 ? -17.643 42.597 131.862 1.00 29.57 109 LEU A C 1
ATOM 920 O O . LEU A 1 109 ? -18.248 42.321 132.901 1.00 29.17 109 LEU A O 1
ATOM 925 N N . LYS A 1 110 ? -16.860 41.713 131.227 1.00 31.66 110 LYS A N 1
ATOM 926 C CA . LYS A 1 110 ? -16.568 40.413 131.830 1.00 33.75 110 LYS A CA 1
ATOM 927 C C . LYS A 1 110 ? -15.915 40.575 133.193 1.00 33.97 110 LYS A C 1
ATOM 928 O O . LYS A 1 110 ? -16.121 39.751 134.082 1.00 36.95 110 LYS A O 1
ATOM 934 N N . LYS A 1 111 ? -15.150 41.647 133.384 1.00 33.83 111 LYS A N 1
ATOM 935 C CA . LYS A 1 111 ? -14.475 41.863 134.652 1.00 32.90 111 LYS A CA 1
ATOM 936 C C . LYS A 1 111 ? -15.424 42.424 135.700 1.00 32.66 111 LYS A C 1
ATOM 937 O O . LYS A 1 111 ? -15.374 42.018 136.865 1.00 31.76 111 LYS A O 1
ATOM 943 N N . VAL A 1 112 ? -16.256 43.389 135.302 1.00 30.76 112 VAL A N 1
ATOM 944 C CA . VAL A 1 112 ? -17.298 43.920 136.178 1.00 27.88 112 VAL A CA 1
ATOM 945 C C . VAL A 1 112 ? -18.166 42.781 136.715 1.00 26.66 112 VAL A C 1
ATOM 946 O O . VAL A 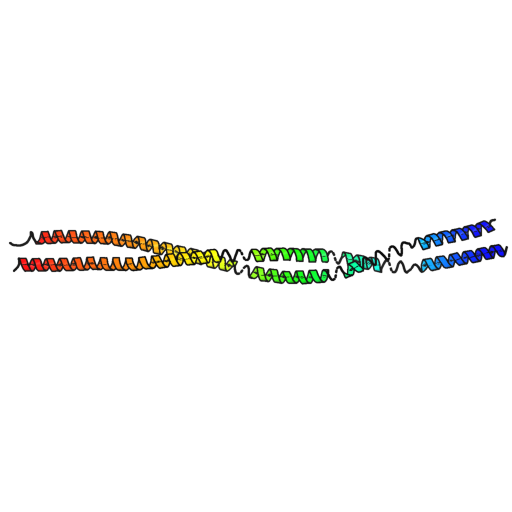1 112 ? -18.448 42.695 137.920 1.00 25.79 112 VAL A O 1
ATOM 950 N N . SER A 1 113 ? -18.612 41.899 135.821 1.00 28.71 113 SER A N 1
ATOM 951 C CA . SER A 1 113 ? -19.440 40.765 136.227 1.00 31.99 113 SER A CA 1
ATOM 952 C C . SER A 1 113 ? -18.679 39.809 137.137 1.00 38.31 113 SER A C 1
ATOM 953 O O . SER A 1 113 ? -19.248 39.257 138.090 1.00 36.17 113 SER A O 1
ATOM 956 N N . GLN A 1 114 ? -17.394 39.583 136.856 1.00 36.63 114 GLN A N 1
ATOM 957 C CA . GLN A 1 114 ? -16.637 38.647 137.679 1.00 34.92 114 GLN A CA 1
ATOM 958 C C . GLN A 1 114 ? -16.379 39.221 139.069 1.00 32.32 114 GLN A C 1
ATOM 959 O O . GLN A 1 114 ? -16.449 38.495 140.067 1.00 34.11 114 GLN A O 1
ATOM 965 N N . ASN A 1 115 ? -16.094 40.525 139.162 1.00 26.09 115 ASN A N 1
ATOM 966 C CA . ASN A 1 115 ? -15.908 41.144 140.476 1.00 31.33 115 ASN A CA 1
ATOM 967 C C . ASN A 1 115 ? -17.228 41.315 141.223 1.00 35.44 115 ASN A C 1
ATOM 968 O O . ASN A 1 115 ? -17.231 41.404 142.459 1.00 33.45 115 ASN A O 1
ATOM 973 N N . SER A 1 116 ? -18.345 41.430 140.493 1.00 33.90 116 SER A N 1
ATOM 974 C CA . SER A 1 116 ? -19.654 41.497 141.141 1.00 34.70 116 SER A CA 1
ATOM 975 C C . SER A 1 116 ? -19.936 40.208 141.893 1.00 36.87 116 SER A C 1
ATOM 976 O O . SER A 1 116 ? -20.323 40.229 143.065 1.00 37.17 116 SER A O 1
ATOM 979 N N . GLN A 1 117 ? -19.731 39.074 141.217 1.00 38.82 117 GLN A N 1
ATOM 980 C CA . GLN A 1 117 ? -19.811 37.767 141.857 1.00 40.92 117 GLN A CA 1
ATOM 981 C C . GLN A 1 117 ? -18.975 37.735 143.127 1.00 42.02 117 GLN A C 1
ATOM 982 O O . GLN A 1 117 ? -19.463 37.338 144.193 1.00 31.78 117 GLN A O 1
ATOM 988 N N . LEU A 1 118 ? -17.713 38.181 143.035 1.00 39.70 118 LEU A N 1
ATOM 989 C CA . LEU A 1 118 ? -16.823 38.144 144.198 1.00 37.04 118 LEU A CA 1
ATOM 990 C C . LEU A 1 118 ? -17.320 39.059 145.316 1.00 39.33 118 LEU A C 1
ATOM 991 O O . LEU A 1 118 ? -17.331 38.672 146.488 1.00 35.31 118 LEU A O 1
ATOM 996 N N . ALA A 1 119 ? -17.709 40.293 144.974 1.00 37.12 119 ALA A N 1
ATOM 997 C CA . ALA A 1 119 ? -18.220 41.221 145.983 1.00 35.34 119 ALA A CA 1
ATOM 998 C C . ALA A 1 119 ? -19.475 40.667 146.670 1.00 37.27 119 ALA A C 1
ATOM 999 O O . ALA A 1 119 ? -19.653 40.810 147.888 1.00 32.86 119 ALA A O 1
ATOM 1001 N N . ASN A 1 120 ? -20.342 40.009 145.906 1.00 35.75 120 ASN A N 1
ATOM 1002 C CA . ASN A 1 120 ? -21.545 39.433 146.495 1.00 41.84 120 ASN A CA 1
ATOM 1003 C C . ASN A 1 120 ? -21.216 38.282 147.431 1.00 36.13 120 ASN A C 1
ATOM 1004 O O . ASN A 1 120 ? -21.815 38.164 148.507 1.00 33.43 120 ASN A O 1
ATOM 1009 N N . GLU A 1 121 ? -20.258 37.435 147.047 1.00 41.72 121 GLU A N 1
ATOM 1010 C CA . GLU A 1 121 ? -19.886 36.323 147.916 1.00 47.58 121 GLU A CA 1
ATOM 1011 C C . GLU A 1 121 ? -19.209 36.816 149.196 1.00 38.13 121 GLU A C 1
ATOM 1012 O 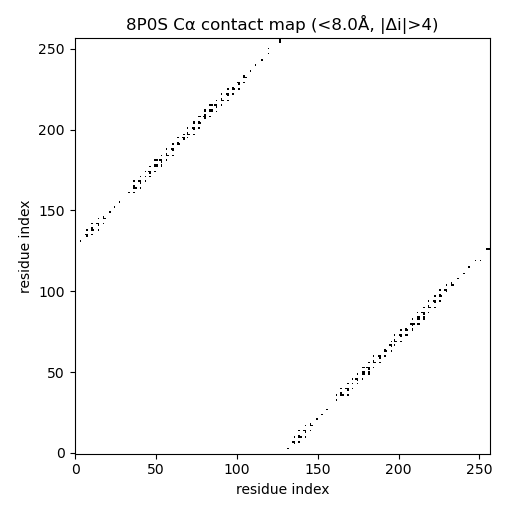O . GLU A 1 121 ? -19.508 36.315 150.287 1.00 34.32 121 GLU A O 1
ATOM 1018 N N . LYS A 1 122 ? -18.335 37.821 149.108 1.00 34.74 122 LYS A N 1
ATOM 1019 C CA . LYS A 1 122 ? -17.772 38.360 150.341 1.00 38.16 122 LYS A CA 1
ATOM 1020 C C . LYS A 1 122 ? -18.877 38.925 151.227 1.00 41.12 122 LYS A C 1
ATOM 1021 O O . LYS A 1 122 ? -18.921 38.666 152.437 1.00 41.53 122 LYS A O 1
ATOM 1027 N N . LEU A 1 123 ? -19.790 39.686 150.626 1.00 34.71 123 LEU A N 1
ATOM 1028 C CA . LEU A 1 123 ? -20.877 40.306 151.374 1.00 35.30 123 LEU A CA 1
ATOM 1029 C C . LEU A 1 123 ? -21.761 39.251 152.029 1.00 35.82 123 LEU A C 1
ATOM 1030 O O . LEU A 1 123 ? -22.166 39.404 153.188 1.00 34.14 123 LEU A O 1
ATOM 1035 N N . SER A 1 124 ? -22.037 38.148 151.322 1.00 31.60 124 SER A N 1
ATOM 1036 C CA . SER A 1 124 ? -22.788 37.058 151.940 1.00 35.90 124 SER A CA 1
ATOM 1037 C C . SER A 1 124 ? -22.046 36.452 153.131 1.00 38.78 124 SER A C 1
ATOM 1038 O O . SER A 1 124 ? -22.677 36.021 154.108 1.00 35.69 124 SER A O 1
ATOM 1041 N N . GLN A 1 125 ? -20.710 36.403 153.075 1.00 38.16 125 GLN A N 1
ATOM 1042 C CA . GLN A 1 125 ? -19.955 35.863 154.206 1.00 35.52 125 GLN A CA 1
ATOM 1043 C C . GLN A 1 125 ? -19.956 36.819 155.391 1.00 33.78 125 GLN A C 1
ATOM 1044 O O . GLN A 1 125 ? -20.002 36.374 156.541 1.00 33.59 125 GLN A O 1
ATOM 1050 N N . LEU A 1 126 ? -19.903 38.134 155.128 1.00 30.66 126 LEU A N 1
ATOM 1051 C CA . LEU A 1 126 ? -20.007 39.120 156.200 1.00 33.26 126 LEU A CA 1
ATOM 1052 C C . LEU A 1 126 ? -21.399 39.126 156.825 1.00 33.68 126 LEU A C 1
ATOM 1053 O O . LEU A 1 126 ? -21.509 39.219 158.052 1.00 34.04 126 LEU A O 1
ATOM 1058 N N . GLN A 1 127 ? -22.476 39.042 156.014 1.00 31.48 127 GLN A N 1
ATOM 1059 C CA . GLN A 1 127 ? -23.814 38.921 156.611 1.00 38.15 127 GLN A CA 1
ATOM 1060 C C . GLN A 1 127 ? -23.856 37.739 157.564 1.00 36.91 127 GLN A C 1
ATOM 1061 O O . GLN A 1 127 ? -24.492 37.803 158.622 1.00 37.47 127 GLN A O 1
ATOM 1067 N N . LYS A 1 128 ? -23.187 36.643 157.185 1.00 35.77 128 LYS A N 1
ATOM 1068 C CA . LYS A 1 128 ? -23.123 35.460 158.035 1.00 40.38 128 LYS A CA 1
ATOM 1069 C C . LYS A 1 128 ? -22.373 35.748 159.332 1.00 37.93 128 LYS A C 1
ATOM 1070 O O . LYS A 1 128 ? -22.806 35.316 160.406 1.00 32.37 128 LYS A O 1
ATOM 1076 N N . GLN A 1 129 ? -21.247 36.474 159.256 1.00 32.81 129 GLN A N 1
ATOM 1077 C CA . GLN A 1 129 ? -20.522 36.807 160.483 1.00 36.55 129 GLN A CA 1
ATOM 1078 C C . GLN A 1 129 ? -21.360 37.718 161.379 1.00 33.53 129 GLN A C 1
ATOM 1079 O O . GLN A 1 129 ? -21.337 37.574 162.611 1.00 27.47 129 GLN A O 1
ATOM 1085 N N . LEU A 1 130 ? -22.131 38.643 160.778 1.00 32.34 130 LEU A N 1
ATOM 1086 C CA . LEU A 1 130 ? -23.067 39.451 161.560 1.00 30.43 130 LEU A CA 1
ATOM 1087 C C . LEU A 1 130 ? -24.092 38.564 162.274 1.00 37.66 130 LEU A C 1
ATOM 1088 O O . LEU A 1 130 ? -24.296 38.690 163.485 1.00 32.16 130 LEU A O 1
ATOM 1093 N N . GLU A 1 131 ? -24.753 37.662 161.533 1.00 36.23 131 GLU A N 1
ATOM 1094 C CA . GLU A 1 131 ? -25.766 36.800 162.145 1.00 40.84 131 GLU A CA 1
ATOM 1095 C C . GLU A 1 131 ? -25.192 36.032 163.332 1.00 43.65 131 GLU A C 1
ATOM 1096 O O . GLU A 1 131 ? -25.852 35.878 164.368 1.00 44.77 131 GLU A O 1
ATOM 1102 N N . GLU A 1 132 ? -23.952 35.556 163.203 1.00 39.24 132 GLU A N 1
ATOM 1103 C CA . GLU A 1 132 ? -23.400 34.651 164.199 1.00 46.94 132 GLU A CA 1
ATOM 1104 C C . GLU A 1 132 ? -22.801 35.379 165.397 1.00 44.92 132 GLU A C 1
ATOM 1105 O O . GLU A 1 132 ? -22.603 34.751 166.440 1.00 50.75 132 GLU A O 1
ATOM 1111 N N . ALA A 1 133 ? -22.524 36.677 165.284 1.00 43.48 133 ALA A N 1
ATOM 1112 C CA . ALA A 1 133 ? -21.954 37.435 166.397 1.00 43.11 133 ALA A CA 1
ATOM 1113 C C . ALA A 1 133 ? -23.040 37.878 167.366 1.00 55.15 133 ALA A C 1
ATOM 1114 O O . ALA A 1 133 ? -23.503 37.093 168.191 1.00 63.67 133 ALA A O 1
ATOM 1116 N N . SER B 1 2 ? 6.986 64.098 -22.273 1.00 73.22 2 SER B N 1
ATOM 1117 C CA . SER B 1 2 ? 5.864 64.092 -21.337 1.00 67.51 2 SER B CA 1
ATOM 1118 C C . SER B 1 2 ? 5.892 62.840 -20.454 1.00 67.49 2 SER B C 1
ATOM 1119 O O . SER B 1 2 ? 5.392 62.863 -19.327 1.00 68.14 2 SER B O 1
ATOM 1122 N N . ALA B 1 3 ? 6.454 61.738 -20.966 1.00 68.06 3 ALA B N 1
ATOM 1123 C CA . ALA B 1 3 ? 6.994 60.735 -20.055 1.00 67.98 3 ALA B CA 1
ATOM 1124 C C . ALA B 1 3 ? 8.163 61.329 -19.282 1.00 66.54 3 ALA B C 1
ATOM 1125 O O . ALA B 1 3 ? 8.462 60.891 -18.163 1.00 64.89 3 ALA B O 1
ATOM 1127 N N . ASP B 1 4 ? 8.813 62.339 -19.877 1.00 72.04 4 ASP B N 1
ATOM 1128 C CA . ASP B 1 4 ? 9.757 63.217 -19.183 1.00 68.02 4 ASP B CA 1
ATOM 1129 C C . ASP B 1 4 ? 9.119 63.884 -17.963 1.00 66.92 4 ASP B C 1
ATOM 1130 O O . ASP B 1 4 ? 9.599 63.734 -16.828 1.00 58.56 4 ASP B O 1
ATOM 1135 N N . LYS B 1 5 ? 8.055 64.673 -18.195 1.00 65.54 5 LYS B N 1
ATOM 1136 C CA . LYS B 1 5 ? 7.362 65.373 -17.112 1.00 59.16 5 LYS B CA 1
ATOM 1137 C C . LYS B 1 5 ? 6.795 64.396 -16.090 1.00 51.13 5 LYS B C 1
ATOM 1138 O O . LYS B 1 5 ? 6.806 64.676 -14.885 1.00 41.68 5 LYS B O 1
ATOM 1144 N N . SER B 1 6 ? 6.243 63.270 -16.561 1.00 45.84 6 SER B N 1
ATOM 1145 C CA . SER B 1 6 ? 5.842 62.204 -15.653 1.00 47.94 6 SER B CA 1
ATOM 1146 C C . SER B 1 6 ? 6.941 61.930 -14.640 1.00 42.02 6 SER B C 1
ATOM 1147 O O . SER B 1 6 ? 6.686 61.893 -13.431 1.00 41.86 6 SER B O 1
ATOM 1150 N N . LEU B 1 7 ? 8.186 61.799 -15.116 1.00 35.52 7 LEU B N 1
ATOM 1151 C CA . LEU B 1 7 ? 9.268 61.370 -14.240 1.00 41.23 7 LEU B CA 1
ATOM 1152 C C . LEU B 1 7 ? 9.575 62.432 -13.197 1.00 37.14 7 LEU B C 1
ATOM 1153 O O . LEU B 1 7 ? 9.687 62.125 -12.004 1.00 33.16 7 LEU B O 1
ATOM 1158 N N . GLN B 1 8 ? 9.690 63.692 -13.621 1.00 36.66 8 GLN B N 1
ATOM 1159 C CA . GLN B 1 8 ? 9.959 64.756 -12.665 1.00 36.02 8 GLN B CA 1
ATOM 1160 C C . GLN B 1 8 ? 8.807 64.955 -11.691 1.00 33.77 8 GLN B C 1
ATOM 1161 O O . GLN B 1 8 ? 9.027 65.421 -10.566 1.00 29.69 8 GLN B O 1
ATOM 1167 N N . GLU B 1 9 ? 7.579 64.641 -12.109 1.00 40.06 9 GLU B N 1
ATOM 1168 C CA . GLU B 1 9 ? 6.439 64.797 -11.221 1.00 37.22 9 GLU B CA 1
ATOM 1169 C C . GLU B 1 9 ? 6.380 63.661 -10.211 1.00 32.81 9 GLU B C 1
ATOM 1170 O O . GLU B 1 9 ? 6.125 63.916 -9.037 1.00 29.41 9 GLU B O 1
ATOM 1176 N N . SER B 1 10 ? 6.642 62.408 -10.622 1.00 29.20 10 SER B N 1
ATOM 1177 C CA . SER B 1 10 ? 6.691 61.336 -9.619 1.00 33.10 10 SER B CA 1
ATOM 1178 C C . SER B 1 10 ? 7.844 61.544 -8.643 1.00 32.27 10 SER B C 1
ATOM 1179 O O . SER B 1 10 ? 7.745 61.177 -7.463 1.00 32.30 10 SER B O 1
ATOM 1182 N N . LEU B 1 11 ? 8.941 62.141 -9.100 1.00 32.96 11 LEU B N 1
ATOM 1183 C CA . LEU B 1 11 ? 10.044 62.412 -8.186 1.00 26.87 11 LEU B CA 1
ATOM 1184 C C . LEU B 1 11 ? 9.650 63.462 -7.164 1.00 23.63 11 LEU B C 1
ATOM 1185 O O . LEU B 1 11 ? 9.943 63.329 -5.968 1.00 22.40 11 LEU B O 1
ATOM 1190 N N . GLN B 1 12 ? 8.989 64.521 -7.624 1.00 22.77 12 GLN B N 1
ATOM 1191 C CA . GLN B 1 12 ? 8.689 65.632 -6.735 1.00 32.50 12 GLN B CA 1
ATOM 1192 C C . GLN B 1 12 ? 7.597 65.258 -5.748 1.00 26.49 12 GLN B C 1
ATOM 1193 O O . GLN B 1 12 ? 7.597 65.747 -4.614 1.00 29.10 12 GLN B O 1
ATOM 1199 N N . LYS B 1 13 ? 6.680 64.375 -6.146 1.00 26.33 13 LYS B N 1
ATOM 1200 C CA . LYS B 1 13 ? 5.669 63.892 -5.206 1.00 28.15 13 LYS B CA 1
ATOM 1201 C C . LYS B 1 13 ? 6.276 62.969 -4.154 1.00 24.01 13 LYS B C 1
ATOM 1202 O O . LYS B 1 13 ? 5.814 62.960 -3.006 1.00 22.27 13 LYS B O 1
ATOM 1208 N N . THR B 1 14 ? 7.288 62.172 -4.533 1.00 25.60 14 THR B N 1
ATOM 1209 C CA . THR B 1 14 ? 8.005 61.363 -3.553 1.00 22.88 14 THR B CA 1
ATOM 1210 C C . THR B 1 14 ? 8.607 62.268 -2.496 1.00 22.44 14 THR B C 1
ATOM 1211 O O . THR B 1 14 ? 8.521 61.984 -1.296 1.00 18.74 14 THR B O 1
ATOM 1215 N N . ILE B 1 15 ? 9.157 63.415 -2.919 1.00 28.58 15 ILE B N 1
ATOM 1216 C CA . ILE B 1 15 ? 9.793 64.322 -1.965 1.00 24.05 15 ILE B CA 1
ATOM 1217 C C . ILE B 1 15 ? 8.760 64.900 -0.998 1.00 23.51 15 ILE B C 1
ATOM 1218 O O . ILE B 1 15 ? 9.017 64.996 0.209 1.00 21.48 15 ILE B O 1
ATOM 1223 N N . TYR B 1 16 ? 7.571 65.286 -1.507 1.00 24.77 16 TYR B N 1
ATOM 1224 C CA . TYR B 1 16 ? 6.526 65.810 -0.630 1.00 24.08 16 TYR B CA 1
ATOM 1225 C C . TYR B 1 16 ? 6.130 64.775 0.412 1.00 24.33 16 TYR B C 1
ATOM 1226 O O . TYR B 1 16 ? 5.995 65.097 1.597 1.00 27.61 16 TYR B O 1
ATOM 1235 N N . LYS B 1 17 ? 5.965 63.515 -0.007 1.00 24.36 17 LYS B N 1
ATOM 1236 C CA . LYS B 1 17 ? 5.621 62.470 0.950 1.00 25.52 17 LYS B CA 1
ATOM 1237 C C . LYS B 1 17 ? 6.731 62.259 1.962 1.00 18.54 17 LYS B C 1
ATOM 1238 O O . LYS B 1 17 ? 6.455 62.002 3.133 1.00 23.82 17 LYS B O 1
ATOM 1244 N N . LEU B 1 18 ? 7.992 62.402 1.543 1.00 20.95 18 LEU B N 1
ATOM 1245 C CA . LEU B 1 18 ? 9.095 62.306 2.487 1.00 18.61 18 LEU B CA 1
ATOM 1246 C C . LEU B 1 18 ? 9.094 63.485 3.440 1.00 27.14 18 LEU B C 1
ATOM 1247 O O . LEU B 1 18 ? 9.370 63.316 4.631 1.00 23.90 18 LEU B O 1
ATOM 1252 N N . GLU B 1 19 ? 8.781 64.692 2.943 1.00 20.64 19 GLU B N 1
ATOM 1253 C CA . GLU B 1 19 ? 8.696 65.830 3.863 1.00 25.98 19 GLU B CA 1
ATOM 1254 C C . GLU B 1 19 ? 7.513 65.679 4.811 1.00 22.04 19 GLU B C 1
ATOM 1255 O O . GLU B 1 19 ? 7.612 65.997 5.996 1.00 22.49 19 GLU B O 1
ATOM 1261 N N . GLU B 1 20 ? 6.389 65.179 4.316 1.00 20.88 20 GLU B N 1
ATOM 1262 C CA . GLU B 1 20 ? 5.271 64.901 5.211 1.00 28.50 20 GLU B CA 1
ATOM 1263 C C . GLU B 1 20 ? 5.651 63.840 6.234 1.00 20.23 20 GLU B C 1
ATOM 1264 O O . GLU B 1 20 ? 5.260 63.915 7.403 1.00 23.56 20 GLU B O 1
ATOM 1270 N N . GLN B 1 21 ? 6.418 62.841 5.814 1.00 21.72 21 GLN B N 1
ATOM 1271 C CA . GLN B 1 21 ? 6.748 61.744 6.716 1.00 19.57 21 GLN B CA 1
ATOM 1272 C C . GLN B 1 21 ? 7.679 62.224 7.813 1.00 25.67 21 GLN B C 1
ATOM 1273 O O . GLN B 1 21 ? 7.469 61.923 8.997 1.00 27.18 21 GLN B O 1
ATOM 1279 N N . LEU B 1 22 ? 8.695 63.012 7.441 1.00 25.54 22 LEU B N 1
ATOM 1280 C CA . LEU B 1 22 ? 9.652 63.515 8.427 1.00 23.04 22 LEU B CA 1
ATOM 1281 C C . LEU B 1 22 ? 8.998 64.479 9.403 1.00 24.31 22 LEU B C 1
ATOM 1282 O O . LEU B 1 22 ? 9.347 64.516 10.588 1.00 31.01 22 LEU B O 1
ATOM 1287 N N . HIS B 1 23 ? 8.063 65.277 8.924 1.00 26.97 23 HIS B N 1
ATOM 1288 C CA . HIS B 1 23 ? 7.373 66.221 9.791 1.00 31.16 23 HIS B CA 1
ATOM 1289 C C . HIS B 1 23 ? 6.474 65.497 10.797 1.00 30.29 23 HIS B C 1
ATOM 1290 O O . HIS B 1 23 ? 6.455 65.828 11.990 1.00 31.30 23 HIS B O 1
ATOM 1297 N N . ASN B 1 24 ? 5.708 64.512 10.326 1.00 32.30 24 ASN B N 1
ATOM 1298 C CA . ASN B 1 24 ? 4.933 63.655 11.224 1.00 29.56 24 ASN B CA 1
ATOM 1299 C C . ASN B 1 24 ? 5.826 62.970 12.248 1.00 21.70 24 ASN B C 1
ATOM 1300 O O . ASN B 1 24 ? 5.548 63.013 13.447 1.00 28.54 24 ASN B O 1
ATOM 1305 N N . GLU B 1 25 ? 6.924 62.354 11.802 1.00 28.51 25 GLU B N 1
ATOM 1306 C CA . GLU B 1 25 ? 7.823 61.684 12.744 1.00 31.17 25 GLU B CA 1
ATOM 1307 C C . GLU B 1 25 ? 8.446 62.666 13.740 1.00 36.79 25 GLU B C 1
ATOM 1308 O O . GLU B 1 25 ? 8.748 62.290 14.877 1.00 38.38 25 GLU B O 1
ATOM 1327 N N . GLN B 1 27 ? 6.784 65.354 14.860 1.00 36.46 27 GLN B N 1
ATOM 1328 C CA . GLN B 1 27 ? 5.709 65.601 15.815 1.00 40.37 27 GLN B CA 1
ATOM 1329 C C . GLN B 1 27 ? 5.624 64.468 16.831 1.00 37.43 27 GLN B C 1
ATOM 1330 O O . GLN B 1 27 ? 5.452 64.709 18.034 1.00 36.88 27 GLN B O 1
ATOM 1336 N N . LEU B 1 28 ? 5.740 63.221 16.359 1.00 35.98 28 LEU B N 1
ATOM 1337 C CA . LEU B 1 28 ? 5.760 62.067 17.258 1.00 35.42 28 LEU B CA 1
ATOM 1338 C C . LEU B 1 28 ? 6.963 62.121 18.187 1.00 38.50 28 LEU B C 1
ATOM 1339 O O . LEU B 1 28 ? 6.850 61.813 19.380 1.00 34.71 28 LEU B O 1
ATOM 1344 N N . LYS B 1 29 ? 8.123 62.514 17.652 1.00 36.17 29 LYS B N 1
ATOM 1345 C CA . LYS B 1 29 ? 9.357 62.568 18.436 1.00 43.86 29 LYS B CA 1
ATOM 1346 C C . LYS B 1 29 ? 9.226 63.522 19.610 1.00 44.68 29 LYS B C 1
ATOM 1347 O O . LYS B 1 29 ? 9.597 63.188 20.739 1.00 44.70 29 LYS B O 1
ATOM 1353 N N . ASP B 1 30 ? 8.729 64.731 19.349 1.00 40.77 30 ASP B N 1
ATOM 1354 C CA . ASP B 1 30 ? 8.616 65.726 20.403 1.00 40.10 30 ASP B CA 1
ATOM 1355 C C . ASP B 1 30 ? 7.552 65.336 21.415 1.00 43.60 30 ASP B C 1
ATOM 1356 O O . ASP B 1 30 ? 7.750 65.508 22.622 1.00 42.69 30 ASP B O 1
ATOM 1361 N N . GLU B 1 31 ? 6.425 64.800 20.947 1.00 40.06 31 GLU B N 1
ATOM 1362 C CA . GLU B 1 31 ? 5.355 64.414 21.862 1.00 37.28 31 GLU B CA 1
ATOM 1363 C C . GLU B 1 31 ? 5.822 63.335 22.832 1.00 45.06 31 GLU B C 1
ATOM 1364 O O . GLU B 1 31 ? 5.474 63.361 24.015 1.00 47.26 31 GLU B O 1
ATOM 1378 N N . GLU B 1 33 ? 9.032 62.724 23.635 1.00 39.39 33 GLU B N 1
ATOM 1379 C CA . GLU B 1 33 ? 10.061 63.354 24.457 1.00 46.72 33 GLU B CA 1
ATOM 1380 C C . GLU B 1 33 ? 9.435 64.088 25.637 1.00 44.80 33 GLU B C 1
ATOM 1381 O O . GLU B 1 33 ? 9.889 63.961 26.781 1.00 41.04 33 GLU B O 1
ATOM 1387 N N . GLN B 1 34 ? 8.399 64.879 25.362 1.00 41.08 34 GLN B N 1
ATOM 1388 C CA . GLN B 1 34 ? 7.742 65.650 26.406 1.00 40.79 34 GLN B CA 1
ATOM 1389 C C . GLN B 1 34 ? 7.188 64.725 27.486 1.00 45.80 34 GLN B C 1
ATOM 1390 O O . GLN B 1 34 ? 7.423 64.946 28.678 1.00 40.41 34 GLN B O 1
ATOM 1396 N N . LYS B 1 35 ? 6.464 63.667 27.074 1.00 49.76 35 LYS B N 1
ATOM 1397 C CA . LYS B 1 35 ? 5.890 62.699 28.015 1.00 44.11 35 LYS B CA 1
ATOM 1398 C C . LYS B 1 35 ? 6.973 61.934 28.765 1.00 42.78 35 LYS B C 1
ATOM 1399 O O . LYS B 1 35 ? 6.915 61.804 29.989 1.00 36.61 35 LYS B O 1
ATOM 1405 N N . CYS B 1 36 ? 7.945 61.378 28.043 1.00 40.63 36 CYS B N 1
ATOM 1406 C CA . CYS B 1 36 ? 9.036 60.678 28.709 1.00 40.36 36 CYS B CA 1
ATOM 1407 C C . CYS B 1 36 ? 9.697 61.545 29.774 1.00 45.37 36 CYS B C 1
ATOM 1408 O O . CYS B 1 36 ? 9.991 61.065 30.878 1.00 37.34 36 CYS B O 1
ATOM 1411 N N . ARG B 1 37 ? 9.962 62.818 29.448 1.00 44.03 37 ARG B N 1
ATOM 1412 C CA . ARG B 1 37 ? 10.628 63.719 30.388 1.00 45.62 37 ARG B CA 1
ATOM 1413 C C . ARG B 1 37 ? 9.790 63.909 31.638 1.00 45.66 37 ARG B C 1
ATOM 1414 O O . ARG B 1 37 ? 10.285 63.755 32.759 1.00 47.17 37 ARG B O 1
ATOM 1422 N N . THR B 1 38 ? 8.510 64.253 31.456 1.00 44.14 38 THR B N 1
ATOM 1423 C CA . THR B 1 38 ? 7.576 64.358 32.572 1.00 44.48 38 THR B CA 1
ATOM 1424 C C . THR B 1 38 ? 7.616 63.109 33.449 1.00 45.36 38 THR B C 1
ATOM 1425 O O . THR B 1 38 ? 7.655 63.201 34.682 1.00 49.20 38 THR B O 1
ATOM 1429 N N . S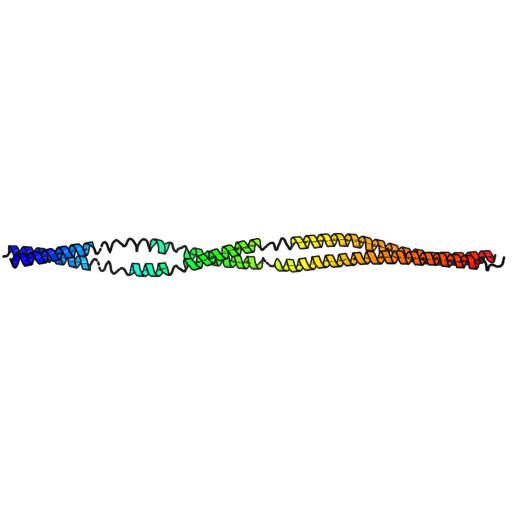ER B 1 39 ? 7.647 61.930 32.825 1.00 41.67 39 SER B N 1
ATOM 1430 C CA A SER B 1 39 ? 7.569 60.683 33.576 0.52 40.75 39 SER B CA 1
ATOM 1431 C CA B SER B 1 39 ? 7.562 60.703 33.601 0.48 40.85 39 SER B CA 1
ATOM 1432 C C . SER B 1 39 ? 8.854 60.405 34.355 1.00 42.94 39 SER B C 1
ATOM 1433 O O . SER B 1 39 ? 8.807 59.765 35.417 1.00 42.81 39 SER B O 1
ATOM 1438 N N . ASN B 1 40 ? 10.003 60.891 33.870 1.00 37.09 40 ASN B N 1
ATOM 1439 C CA . ASN B 1 40 ? 11.236 60.674 34.623 1.00 41.56 40 ASN B CA 1
ATOM 1440 C C . ASN B 1 40 ? 11.394 61.671 35.768 1.00 42.88 40 ASN B C 1
ATOM 1441 O O . ASN B 1 40 ? 11.985 61.332 36.802 1.00 38.65 40 ASN B O 1
ATOM 1446 N N . ILE B 1 41 ? 10.906 62.900 35.591 1.00 37.66 41 ILE B N 1
ATOM 1447 C CA . ILE B 1 41 ? 10.700 63.801 36.724 1.00 38.97 41 ILE B CA 1
ATOM 1448 C C . ILE B 1 41 ? 9.935 63.069 37.825 1.00 40.16 41 ILE B C 1
ATOM 1449 O O . ILE B 1 41 ? 10.409 62.925 38.959 1.00 41.98 41 ILE B O 1
ATOM 1454 N N . LYS B 1 42 ? 8.754 62.556 37.474 1.00 39.08 42 LYS B N 1
ATOM 1455 C CA . LYS B 1 42 ? 7.909 61.851 38.427 1.00 42.72 42 LYS B CA 1
ATOM 1456 C C . LYS B 1 42 ? 8.619 60.631 39.005 1.00 41.07 42 LYS B C 1
ATOM 1457 O O . LYS B 1 42 ? 8.599 60.415 40.220 1.00 42.49 42 LYS B O 1
ATOM 1463 N N . LEU B 1 43 ? 9.261 59.827 38.157 1.00 39.57 43 LEU B N 1
ATOM 1464 C CA . LEU B 1 43 ? 9.948 58.639 38.654 1.00 37.22 43 LEU B CA 1
ATOM 1465 C C . LEU B 1 43 ? 10.875 58.991 39.805 1.00 42.49 43 LEU B C 1
ATOM 1466 O O . LEU B 1 43 ? 10.827 58.363 40.868 1.00 40.25 43 LEU B O 1
ATOM 1471 N N . ASP B 1 44 ? 11.699 60.026 39.623 1.00 44.07 44 ASP B N 1
ATOM 1472 C CA . ASP B 1 44 ? 12.648 60.423 40.662 1.00 41.50 44 ASP B CA 1
ATOM 1473 C C . ASP B 1 44 ? 11.933 60.874 41.933 1.00 41.93 44 ASP B C 1
ATOM 1474 O O . ASP B 1 44 ? 12.325 60.506 43.046 1.00 43.00 44 ASP B O 1
ATOM 1479 N N . LYS B 1 45 ? 10.886 61.678 41.787 1.00 39.70 45 LYS B N 1
ATOM 1480 C CA . LYS B 1 45 ? 10.095 62.070 42.950 1.00 43.60 45 LYS B CA 1
ATOM 1481 C C . LYS B 1 45 ? 9.538 60.842 43.683 1.00 45.17 45 LYS B C 1
ATOM 1482 O O . LYS B 1 45 ? 9.712 60.694 44.899 1.00 45.95 45 LYS B O 1
ATOM 1488 N N . ILE B 1 46 ? 8.903 59.935 42.942 1.00 37.61 46 ILE B N 1
ATOM 1489 C CA . ILE B 1 46 ? 8.281 58.738 43.511 1.00 37.98 46 ILE B CA 1
ATOM 1490 C C . ILE B 1 46 ? 9.303 57.888 44.265 1.00 37.60 46 ILE B C 1
ATOM 1491 O O . ILE B 1 46 ? 8.997 57.281 45.302 1.00 33.72 46 ILE B O 1
ATOM 1504 N N . LYS B 1 48 ? 12.112 58.951 45.854 1.00 39.83 48 LYS B N 1
ATOM 1505 C CA . LYS B 1 48 ? 12.519 59.517 47.130 1.00 42.02 48 LYS B CA 1
ATOM 1506 C C . LYS B 1 48 ? 11.413 59.291 48.150 1.00 44.94 48 LYS B C 1
ATOM 1507 O O . LYS B 1 48 ? 11.662 58.884 49.296 1.00 44.30 48 LYS B O 1
ATOM 1513 N N . GLU B 1 49 ? 10.176 59.512 47.715 1.00 38.55 49 GLU B N 1
ATOM 1514 C CA . GLU B 1 49 ? 9.014 59.373 48.573 1.00 44.73 49 GLU B CA 1
ATOM 1515 C C . GLU B 1 49 ? 8.812 57.917 48.983 1.00 39.82 49 GLU B C 1
ATOM 1516 O O . GLU B 1 49 ? 8.415 57.645 50.120 1.00 34.39 49 GLU B O 1
ATOM 1522 N N . LEU B 1 50 ? 9.128 56.971 48.097 1.00 34.01 50 LEU B N 1
ATOM 1523 C CA . LEU B 1 50 ? 9.026 55.565 48.466 1.00 34.07 50 LEU B CA 1
ATOM 1524 C C . LEU B 1 50 ? 9.996 55.232 49.582 1.00 37.91 50 LEU B C 1
ATOM 1525 O O . LEU B 1 50 ? 9.647 54.508 50.524 1.00 27.95 50 LEU B O 1
ATOM 1530 N N . ASP B 1 51 ? 11.225 55.746 49.486 1.00 35.45 51 ASP B N 1
ATOM 1531 C CA . ASP B 1 51 ? 12.203 55.527 50.542 1.00 34.99 51 ASP B CA 1
ATOM 1532 C C . ASP B 1 51 ? 11.764 56.194 51.842 1.00 36.52 51 ASP B C 1
ATOM 1533 O O . ASP B 1 51 ? 12.012 55.673 52.935 1.00 33.50 51 ASP B O 1
ATOM 1538 N N . GLU B 1 52 ? 11.116 57.354 51.746 1.00 36.62 52 GLU B N 1
ATOM 1539 C CA . GLU B 1 52 ? 10.669 58.019 52.959 1.00 39.24 52 GLU B CA 1
ATOM 1540 C C . GLU B 1 52 ? 9.505 57.273 53.607 1.00 32.20 52 GLU B C 1
ATOM 1541 O O . GLU B 1 52 ? 9.500 57.082 54.829 1.00 36.09 52 GLU B O 1
ATOM 1547 N N . GLU B 1 53 ? 8.529 56.818 52.814 1.00 29.00 53 GLU B N 1
ATOM 1548 C CA . GLU B 1 53 ? 7.403 56.085 53.391 1.00 26.55 53 GLU B CA 1
ATOM 1549 C C . GLU B 1 53 ? 7.893 54.816 54.067 1.00 31.32 53 GLU B C 1
ATOM 1550 O O . GLU B 1 53 ? 7.447 54.471 55.166 1.00 28.43 53 GLU B O 1
ATOM 1556 N N . GLY B 1 54 ? 8.775 54.078 53.392 1.00 25.41 54 GLY B N 1
ATOM 1557 C CA . GLY B 1 54 ? 9.268 52.830 53.951 1.00 29.85 54 GLY B CA 1
ATOM 1558 C C . GLY B 1 54 ? 9.959 53.034 55.289 1.00 29.45 54 GLY B C 1
ATOM 1559 O O . GLY B 1 54 ? 9.710 52.305 56.250 1.00 32.27 54 GLY B O 1
ATOM 1560 N N . ASN B 1 55 ? 10.823 54.043 55.368 1.00 32.33 55 ASN B N 1
ATOM 1561 C CA . ASN B 1 55 ? 11.526 54.310 56.617 1.00 28.98 55 ASN B CA 1
ATOM 1562 C C . ASN B 1 55 ? 10.557 54.718 57.702 1.00 31.22 55 ASN B C 1
ATOM 1563 O O . ASN B 1 55 ? 10.681 54.277 58.848 1.00 26.71 55 ASN B O 1
ATOM 1568 N N . GLN B 1 56 ? 9.598 55.575 57.364 1.00 22.83 56 GLN B N 1
ATOM 1569 C CA . GLN B 1 56 ? 8.640 56.011 58.366 1.00 30.28 56 GLN B CA 1
ATOM 1570 C C . GLN B 1 56 ? 7.670 54.889 58.745 1.00 27.04 56 GLN B C 1
ATOM 1571 O O . GLN B 1 56 ? 7.231 54.819 59.893 1.00 27.58 56 GLN B O 1
ATOM 1577 N N . ARG B 1 57 ? 7.343 53.992 57.813 1.00 27.68 57 ARG B N 1
ATOM 1578 C CA . ARG B 1 57 ? 6.494 52.850 58.138 1.00 22.69 57 ARG B CA 1
ATOM 1579 C C . ARG B 1 57 ? 7.194 51.937 59.134 1.00 26.42 57 ARG B C 1
ATOM 1580 O O . ARG B 1 57 ? 6.624 51.561 60.165 1.00 27.56 57 ARG B O 1
ATOM 1588 N N . ARG B 1 58 ? 8.461 51.623 58.861 1.00 22.07 58 ARG B N 1
ATOM 1589 C CA . ARG B 1 58 ? 9.259 50.776 59.733 1.00 31.16 58 ARG B CA 1
ATOM 1590 C C . ARG B 1 58 ? 9.509 51.447 61.078 1.00 31.44 58 ARG B C 1
ATOM 1591 O O . ARG B 1 58 ? 9.653 50.766 62.095 1.00 25.27 58 ARG B O 1
ATOM 1599 N N . ASN B 1 59 ? 9.568 52.771 61.103 1.00 26.40 59 ASN B N 1
ATOM 1600 C CA . ASN B 1 59 ? 9.723 53.473 62.368 1.00 31.18 59 ASN B CA 1
ATOM 1601 C C . ASN B 1 59 ? 8.451 53.375 63.215 1.00 30.80 59 ASN B C 1
ATOM 1602 O O . ASN B 1 59 ? 8.512 53.128 64.428 1.00 30.09 59 ASN B O 1
ATOM 1607 N N . LEU B 1 60 ? 7.288 53.561 62.592 1.00 24.47 60 LEU B N 1
ATOM 1608 C CA . LEU B 1 60 ? 6.028 53.490 63.325 1.00 23.73 60 LEU B CA 1
ATOM 1609 C C . LEU B 1 60 ? 5.742 52.071 63.801 1.00 27.13 60 LEU B C 1
ATOM 1610 O O . LEU B 1 60 ? 4.999 51.877 64.770 1.00 26.76 60 LEU B O 1
ATOM 1615 N N . GLU B 1 61 ? 6.290 51.072 63.110 1.00 24.71 61 GLU B N 1
ATOM 1616 C CA . GLU B 1 61 ? 6.180 49.698 63.594 1.00 27.37 61 GLU B CA 1
ATOM 1617 C C . GLU B 1 61 ? 6.851 49.572 64.944 1.00 28.86 61 GLU B C 1
ATOM 1618 O O . GLU B 1 61 ? 6.280 49.021 65.895 1.00 25.14 61 GLU B O 1
ATOM 1624 N N . SER B 1 62 ? 8.049 50.127 65.063 1.00 28.33 62 SER B N 1
ATOM 1625 C CA . SER B 1 62 ? 8.696 50.148 66.365 1.00 27.34 62 SER B CA 1
ATOM 1626 C C . SER B 1 62 ? 7.860 50.914 67.391 1.00 28.76 62 SER B C 1
ATOM 1627 O O . SER B 1 62 ? 7.690 50.451 68.527 1.00 32.32 62 SER B O 1
ATOM 1630 N N . THR B 1 63 ? 7.316 52.078 67.006 1.00 23.86 63 THR B N 1
ATOM 1631 C CA . THR B 1 63 ? 6.484 52.859 67.933 1.00 29.03 63 THR B CA 1
ATOM 1632 C C . THR B 1 63 ? 5.255 52.078 68.368 1.00 26.80 63 THR B C 1
ATOM 1633 O O . THR B 1 63 ? 4.900 52.064 69.547 1.00 29.62 63 THR B O 1
ATOM 1637 N N . VAL B 1 64 ? 4.556 51.466 67.413 1.00 26.57 64 VAL B N 1
ATOM 1638 C CA . VAL B 1 64 ? 3.392 50.674 67.777 1.00 23.77 64 VAL B CA 1
ATOM 1639 C C . VAL B 1 64 ? 3.787 49.610 68.791 1.00 32.39 64 VAL B C 1
ATOM 1640 O O . VAL B 1 64 ? 3.174 49.471 69.858 1.00 29.85 64 VAL B O 1
ATOM 1644 N N . SER B 1 65 ? 4.860 48.881 68.503 1.00 32.01 65 SER B N 1
ATOM 1645 C CA . SER B 1 65 ? 5.200 47.760 69.366 1.00 32.66 65 SER B CA 1
ATOM 1646 C C . SER B 1 65 ? 5.592 48.251 70.751 1.00 32.20 65 SER B C 1
ATOM 1647 O O . SER B 1 65 ? 5.213 47.656 71.768 1.00 32.60 65 SER B O 1
ATOM 1650 N N . GLN B 1 66 ? 6.298 49.370 70.821 1.00 31.38 66 GLN B N 1
ATOM 1651 C CA . GLN B 1 66 ? 6.665 49.880 72.131 1.00 33.81 66 GLN B CA 1
ATOM 1652 C C . GLN B 1 66 ? 5.462 50.451 72.886 1.00 38.99 66 GLN B C 1
ATOM 1653 O O . GLN B 1 66 ? 5.414 50.348 74.118 1.00 34.79 66 GLN B O 1
ATOM 1659 N N . ILE B 1 67 ? 4.477 51.048 72.203 1.00 34.55 67 ILE B N 1
ATOM 1660 C CA . ILE B 1 67 ? 3.348 51.518 73.010 1.00 32.51 67 ILE B CA 1
ATOM 1661 C C . ILE B 1 67 ? 2.348 50.396 73.291 1.00 29.40 67 ILE B C 1
ATOM 1662 O O . ILE B 1 67 ? 1.654 50.433 74.309 1.00 27.95 67 ILE B O 1
ATOM 1667 N N . GLU B 1 68 ? 2.240 49.389 72.421 1.00 33.97 68 GLU B N 1
ATOM 1668 C CA . GLU B 1 68 ? 1.422 48.231 72.778 1.00 31.14 68 GLU B CA 1
ATOM 1669 C C . GLU B 1 68 ? 1.952 47.564 74.032 1.00 34.95 68 GLU B C 1
ATOM 1670 O O . GLU B 1 68 ? 1.169 47.100 74.879 1.00 34.65 68 GLU B O 1
ATOM 1676 N N . LYS B 1 69 ? 3.281 47.505 74.167 1.00 32.33 69 LYS B N 1
ATOM 1677 C CA . LYS B 1 69 ? 3.875 46.975 75.384 1.00 33.99 69 LYS B CA 1
ATOM 1678 C C . LYS B 1 69 ? 3.448 47.789 76.593 1.00 36.79 69 LYS B C 1
ATOM 1679 O O . LYS B 1 69 ? 3.066 47.224 77.620 1.00 34.06 69 LYS B O 1
ATOM 1685 N N . GLU B 1 70 ? 3.509 49.119 76.496 1.00 35.01 70 GLU B N 1
ATOM 1686 C CA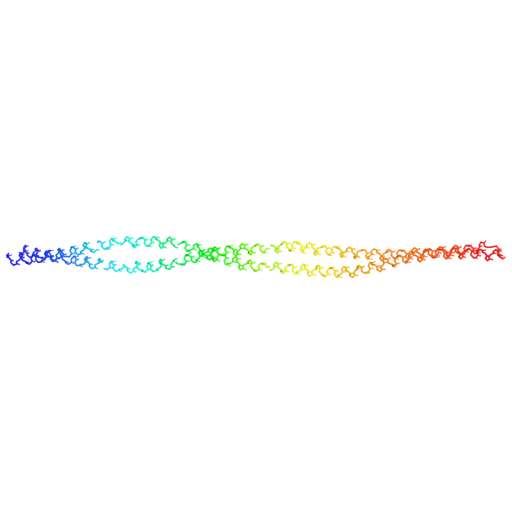 . GLU B 1 70 ? 3.142 49.929 77.653 1.00 38.73 70 GLU B CA 1
ATOM 1687 C C . GLU B 1 70 ? 1.664 49.764 77.986 1.00 31.22 70 GLU B C 1
ATOM 1688 O O . GLU B 1 70 ? 1.281 49.724 79.162 1.00 34.38 70 GLU B O 1
ATOM 1694 N N . LYS B 1 71 ? 0.828 49.664 76.960 1.00 27.78 71 LYS B N 1
ATOM 1695 C CA . LYS B 1 71 ? -0.593 49.409 77.156 1.00 36.34 71 LYS B CA 1
ATOM 1696 C C . LYS B 1 71 ? -0.817 48.110 77.923 1.00 40.05 71 LYS B C 1
ATOM 1697 O O . LYS B 1 71 ? -1.595 48.062 78.885 1.00 38.01 71 LYS B O 1
ATOM 1716 N N . LEU B 1 73 ? 1.118 46.597 79.954 1.00 37.00 73 LEU B N 1
ATOM 1717 C CA . LEU B 1 73 ? 1.578 46.678 81.324 1.00 31.49 73 LEU B CA 1
ATOM 1718 C C . LEU B 1 73 ? 0.610 47.480 82.201 1.00 42.01 73 LEU B C 1
ATOM 1719 O O . LEU B 1 73 ? 0.538 47.248 83.414 1.00 39.70 73 LEU B O 1
ATOM 1724 N N . LEU B 1 74 ? -0.165 48.398 81.603 1.00 39.75 74 LEU B N 1
ATOM 1725 C CA . LEU B 1 74 ? -1.219 49.081 82.340 1.00 37.83 74 LEU B CA 1
ATOM 1726 C C . LEU B 1 74 ? -2.434 48.188 82.513 1.00 35.21 74 LEU B C 1
ATOM 1727 O O . LEU B 1 74 ? -3.102 48.270 83.549 1.00 34.75 74 LEU B O 1
ATOM 1732 N N . GLN B 1 75 ? -2.729 47.335 81.524 1.00 31.63 75 GLN B N 1
ATOM 1733 C CA . GLN B 1 75 ? -3.831 46.391 81.662 1.00 40.40 75 GLN B CA 1
ATOM 1734 C C . GLN B 1 75 ? -3.582 45.444 82.818 1.00 43.06 75 GLN B C 1
ATOM 1735 O O . GLN B 1 75 ? -4.521 45.046 83.516 1.00 36.96 75 GLN B O 1
ATOM 1741 N N . HIS B 1 76 ? -2.320 45.109 83.070 1.00 43.51 76 HIS B N 1
ATOM 1742 C CA . HIS B 1 76 ? -2.040 44.234 84.195 1.00 47.73 76 HIS B CA 1
ATOM 1743 C C . HIS B 1 76 ? -2.128 44.967 85.516 1.00 45.54 76 HIS B C 1
ATOM 1744 O O . HIS B 1 76 ? -2.612 44.391 86.495 1.00 45.12 76 HIS B O 1
ATOM 1751 N N . ARG B 1 77 ? -1.716 46.232 85.575 1.00 41.05 77 ARG B N 1
ATOM 1752 C CA . ARG B 1 77 ? -1.885 46.925 86.843 1.00 42.87 77 ARG B CA 1
ATOM 1753 C C . ARG B 1 77 ? -3.357 47.211 87.137 1.00 35.11 77 ARG B C 1
ATOM 1754 O O . ARG B 1 77 ? -3.747 47.231 88.306 1.00 39.24 77 ARG B O 1
ATOM 1762 N N . ILE B 1 78 ? -4.192 47.381 86.104 1.00 36.29 78 ILE B N 1
ATOM 1763 C CA . ILE B 1 78 ? -5.646 47.329 86.280 1.00 36.84 78 ILE B CA 1
ATOM 1764 C C . ILE B 1 78 ? -6.045 46.068 87.024 1.00 41.86 78 ILE B C 1
ATOM 1765 O O . ILE B 1 78 ? -6.722 46.116 88.056 1.00 36.84 78 ILE B O 1
ATOM 1770 N N . ASN B 1 79 ? -5.657 44.915 86.478 1.00 41.93 79 ASN B N 1
ATOM 1771 C CA . ASN B 1 79 ? -5.949 43.648 87.133 1.00 42.42 79 ASN B CA 1
ATOM 1772 C C . ASN B 1 79 ? -5.461 43.659 88.568 1.00 37.94 79 ASN B C 1
ATOM 1773 O O . ASN B 1 79 ? -6.197 43.280 89.480 1.00 33.87 79 ASN B O 1
ATOM 1778 N N . GLU B 1 80 ? -4.236 44.141 88.796 1.00 35.68 80 GLU B N 1
ATOM 1779 C CA . GLU B 1 80 ? -3.727 44.162 90.159 1.00 34.35 80 GLU B CA 1
ATOM 1780 C C . GLU B 1 80 ? -4.520 45.134 91.025 1.00 42.22 80 GLU B C 1
ATOM 1781 O O . GLU B 1 80 ? -4.879 44.815 92.167 1.00 44.43 80 GLU B O 1
ATOM 1787 N N . TYR B 1 81 ? -4.788 46.336 90.512 1.00 34.96 81 TYR B N 1
ATOM 1788 C CA . TYR B 1 81 ? -5.453 47.328 91.344 1.00 38.29 81 TYR B CA 1
ATOM 1789 C C . TYR B 1 81 ? -6.929 46.999 91.515 1.00 35.99 81 TYR B C 1
ATOM 1790 O O . TYR B 1 81 ? -7.535 47.387 92.518 1.00 33.48 81 TYR B O 1
ATOM 1799 N N . GLN B 1 82 ? -7.524 46.292 90.550 1.00 34.63 82 GLN B N 1
ATOM 1800 C CA . GLN B 1 82 ? -8.903 45.865 90.722 1.00 38.75 82 GLN B CA 1
ATOM 1801 C C . GLN B 1 82 ? -9.012 44.882 91.875 1.00 47.00 82 GLN B C 1
ATOM 1802 O O . GLN B 1 82 ? -9.870 45.046 92.757 1.00 32.05 82 GLN B O 1
ATOM 1808 N N . ARG B 1 83 ? -8.096 43.905 91.924 1.00 41.19 83 ARG B N 1
ATOM 1809 C CA . ARG B 1 83 ? -8.084 42.933 93.011 1.00 46.35 83 ARG B CA 1
ATOM 1810 C C . ARG B 1 83 ? -7.806 43.593 94.363 1.00 40.40 83 ARG B C 1
ATOM 1811 O O . ARG B 1 83 ? -8.459 43.265 95.357 1.00 41.43 83 ARG B O 1
ATOM 1819 N N . LYS B 1 84 ? -6.871 44.541 94.423 1.00 37.45 84 LYS B N 1
ATOM 1820 C CA . LYS B 1 84 ? -6.621 45.247 95.679 1.00 41.45 84 LYS B CA 1
ATOM 1821 C C . LYS B 1 84 ? -7.886 45.939 96.189 1.00 40.67 84 LYS B C 1
ATOM 1822 O O . LYS B 1 84 ? -8.227 45.846 97.373 1.00 42.56 84 LYS B O 1
ATOM 1828 N N . ALA B 1 85 ? -8.586 46.649 95.308 1.00 39.03 85 ALA B N 1
ATOM 1829 C CA . ALA B 1 85 ? -9.769 47.385 95.724 1.00 36.81 85 ALA B CA 1
ATOM 1830 C C . ALA B 1 85 ? -10.864 46.439 96.199 1.00 43.30 85 ALA B C 1
ATOM 1831 O O . ALA B 1 85 ? -11.466 46.674 97.253 1.00 41.99 85 ALA B O 1
ATOM 1833 N N . GLU B 1 86 ? -11.137 45.358 95.437 1.00 40.31 86 GLU B N 1
ATOM 1834 C CA . GLU B 1 86 ? -12.116 44.358 95.884 1.00 44.83 86 GLU B CA 1
ATOM 1835 C C . GLU B 1 86 ? -11.763 43.853 97.272 1.00 44.97 86 GLU B C 1
ATOM 1836 O O . GLU B 1 86 ? -12.648 43.583 98.096 1.00 33.91 86 GLU B O 1
ATOM 1842 N N . GLN B 1 87 ? -10.463 43.748 97.551 1.00 38.10 87 GLN B N 1
ATOM 1843 C CA . GLN B 1 87 ? -10.010 43.139 98.785 1.00 35.89 87 GLN B CA 1
ATOM 1844 C C . GLN B 1 87 ? -10.053 44.111 99.948 1.00 38.47 87 GLN B C 1
ATOM 1845 O O . GLN B 1 87 ? -10.434 43.719 101.052 1.00 36.08 87 GLN B O 1
ATOM 1851 N N . GLU B 1 88 ? -9.684 45.378 99.733 1.00 40.18 88 GLU B N 1
ATOM 1852 C CA . GLU B 1 88 ? -9.927 46.369 100.776 1.00 37.67 88 GLU B CA 1
ATOM 1853 C C . GLU B 1 88 ? -11.410 46.466 101.098 1.00 33.44 88 GLU B C 1
ATOM 1854 O O . GLU B 1 88 ? -11.781 46.719 102.248 1.00 33.50 88 GLU B O 1
ATOM 1860 N N . ASN B 1 89 ? -12.267 46.259 100.099 1.00 31.15 89 ASN B N 1
ATOM 1861 C CA . ASN B 1 89 ? -13.707 46.301 100.332 1.00 37.37 89 ASN B CA 1
ATOM 1862 C C . ASN B 1 89 ? -14.172 45.123 101.187 1.00 41.96 89 ASN B C 1
ATOM 1863 O O . ASN B 1 89 ? -15.009 45.301 102.081 1.00 39.47 89 ASN B O 1
ATOM 1868 N N . GLU B 1 90 ? -13.653 43.911 100.930 1.00 41.37 90 GLU B N 1
ATOM 1869 C CA . GLU B 1 90 ? -14.035 42.762 101.758 1.00 42.56 90 GLU B CA 1
ATOM 1870 C C . GLU B 1 90 ? -13.486 42.879 103.174 1.00 39.42 90 GLU B C 1
ATOM 1871 O O . GLU B 1 90 ? -14.162 42.487 104.132 1.00 47.13 90 GLU B O 1
ATOM 1877 N N . LYS B 1 91 ? -12.260 43.388 103.338 1.00 34.72 91 LYS B N 1
ATOM 1878 C CA . LYS B 1 91 ? -11.731 43.522 104.692 1.00 35.66 91 LYS B CA 1
ATOM 1879 C C . LYS B 1 91 ? -12.500 44.572 105.471 1.00 33.81 91 LYS B C 1
ATOM 1880 O O . LYS B 1 91 ? -12.728 44.405 106.674 1.00 31.90 91 LYS B O 1
ATOM 1886 N N . ARG B 1 92 ? -12.898 45.663 104.809 1.00 30.68 92 ARG B N 1
ATOM 1887 C CA . ARG B 1 92 ? -13.778 46.623 105.461 1.00 27.29 92 ARG B CA 1
ATOM 1888 C C . ARG B 1 92 ? -15.106 45.991 105.840 1.00 36.28 92 ARG B C 1
ATOM 1889 O O . ARG B 1 92 ? -15.593 46.204 106.953 1.00 32.02 92 ARG B O 1
ATOM 1897 N N . ARG B 1 93 ? -15.719 45.221 104.926 1.00 33.04 93 ARG B N 1
ATOM 1898 C CA . ARG B 1 93 ? -17.051 44.685 105.202 1.00 40.75 93 ARG B CA 1
ATOM 1899 C C . ARG B 1 93 ? -17.009 43.767 106.407 1.00 41.31 93 ARG B C 1
ATOM 1900 O O . ARG B 1 93 ? -17.907 43.814 107.254 1.00 37.84 93 ARG B O 1
ATOM 1908 N N . ASN B 1 94 ? -15.932 42.973 106.527 1.00 35.01 94 ASN B N 1
ATOM 1909 C CA . ASN B 1 94 ? -15.779 42.053 107.645 1.00 38.17 94 ASN B CA 1
ATOM 1910 C C . ASN B 1 94 ? -15.552 42.772 108.967 1.00 36.41 94 ASN B C 1
ATOM 1911 O O . ASN B 1 94 ? -16.130 42.389 109.981 1.00 33.21 94 ASN B O 1
ATOM 1916 N N . VAL B 1 95 ? -14.706 43.799 108.992 1.00 34.79 95 VAL B N 1
ATOM 1917 C CA . VAL B 1 95 ? -14.522 44.542 110.232 1.00 33.40 95 VAL B CA 1
ATOM 1918 C C . VAL B 1 95 ? -15.835 45.202 110.674 1.00 35.97 95 VAL B C 1
ATOM 1919 O O . VAL B 1 95 ? -16.099 45.322 111.875 1.00 31.67 95 VAL B O 1
ATOM 1923 N N . GLU B 1 96 ? -16.700 45.593 109.729 1.00 35.72 96 GLU B N 1
ATOM 1924 C CA . GLU B 1 96 ? -18.012 46.127 110.112 1.00 38.04 96 GLU B CA 1
ATOM 1925 C C . GLU B 1 96 ? -18.889 45.060 110.763 1.00 34.70 96 GLU B C 1
ATOM 1926 O O . GLU B 1 96 ? -19.618 45.348 111.715 1.00 29.00 96 GLU B O 1
ATOM 1932 N N . ASN B 1 97 ? -18.862 43.837 110.250 1.00 36.65 97 ASN B N 1
ATOM 1933 C CA . ASN B 1 97 ? -19.646 42.778 110.876 1.00 39.06 97 ASN B CA 1
ATOM 1934 C C . ASN B 1 97 ? -19.090 42.417 112.250 1.00 40.43 97 ASN B C 1
ATOM 1935 O O . ASN B 1 97 ? -19.852 42.221 113.206 1.00 38.28 97 ASN B O 1
ATOM 1940 N N . GLU B 1 98 ? -17.763 42.358 112.372 1.00 38.35 98 GLU B N 1
ATOM 1941 C CA . GLU B 1 98 ? -17.118 42.260 113.679 1.00 36.88 98 GLU B CA 1
ATOM 1942 C C . GLU B 1 98 ? -17.661 43.293 114.662 1.00 31.57 98 GLU B C 1
ATOM 1943 O O . GLU B 1 98 ? -17.996 42.966 115.809 1.00 29.22 98 GLU B O 1
ATOM 1949 N N . VAL B 1 99 ? -17.707 44.562 114.241 1.00 27.10 99 VAL B N 1
ATOM 1950 C CA . VAL B 1 99 ? -18.315 45.608 115.061 1.00 30.13 99 VAL B CA 1
ATOM 1951 C C . VAL B 1 99 ? -19.737 45.219 115.465 1.00 34.96 99 VAL B C 1
ATOM 1952 O O . VAL B 1 99 ? -20.117 45.346 116.635 1.00 27.33 99 VAL B O 1
ATOM 1956 N N . SER B 1 100 ? -20.538 44.736 114.500 1.00 30.41 100 SER B N 1
ATOM 1957 C CA . SER B 1 100 ? -21.919 44.350 114.780 1.00 38.88 100 SER B CA 1
ATOM 1958 C C . SER B 1 100 ? -21.974 43.219 115.791 1.00 35.47 100 SER B C 1
ATOM 1959 O O . SER B 1 100 ? -22.747 43.275 116.749 1.00 37.63 100 SER B O 1
ATOM 1962 N N . THR B 1 101 ? -21.170 42.175 115.579 1.00 34.37 101 THR B N 1
ATOM 1963 C CA . THR B 1 101 ? -21.121 41.068 116.524 1.00 31.31 101 THR B CA 1
ATOM 1964 C C . THR B 1 101 ? -20.829 41.556 117.931 1.00 37.89 101 THR B C 1
ATOM 1965 O O . THR B 1 101 ? -21.524 41.201 118.893 1.00 37.01 101 THR B O 1
ATOM 1969 N N . LEU B 1 102 ? -19.802 42.390 118.065 1.00 36.69 102 LEU B N 1
ATOM 1970 C CA . LEU B 1 102 ? -19.359 42.793 119.388 1.00 32.01 102 LEU B CA 1
ATOM 1971 C C . LEU B 1 102 ? -20.423 43.607 120.103 1.00 32.01 102 LEU B C 1
ATOM 1972 O O . LEU B 1 102 ? -20.614 43.451 121.312 1.00 31.31 102 LEU B O 1
ATOM 1977 N N . LYS B 1 103 ? -21.100 44.506 119.386 1.00 29.09 103 LYS B N 1
ATOM 1978 C CA . LYS B 1 103 ? -22.199 45.239 119.997 1.00 30.20 103 LYS B CA 1
ATOM 1979 C C . LYS B 1 103 ? -23.266 44.275 120.503 1.00 34.53 103 LYS B C 1
ATOM 1980 O O . LYS B 1 103 ? -23.747 44.410 121.633 1.00 33.37 103 LYS B O 1
ATOM 1986 N N . ASP B 1 104 ? -23.601 43.259 119.702 1.00 30.30 104 ASP B N 1
ATOM 1987 C CA . ASP B 1 104 ? -24.564 42.256 120.148 1.00 35.20 104 ASP B CA 1
ATOM 1988 C C . ASP B 1 104 ? -24.019 41.436 121.326 1.00 38.36 104 ASP B C 1
ATOM 1989 O O . ASP B 1 104 ? -24.760 41.099 122.255 1.00 36.41 104 ASP B O 1
ATOM 1994 N N . GLN B 1 105 ? -22.730 41.114 121.324 1.00 37.23 105 GLN B N 1
ATOM 1995 C CA . GLN B 1 105 ? -22.176 40.399 122.471 1.00 31.54 105 GLN B CA 1
ATOM 1996 C C . GLN B 1 105 ? -22.169 41.255 123.730 1.00 26.82 105 GLN B C 1
ATOM 1997 O O . GLN B 1 105 ? -22.279 40.729 124.837 1.00 27.43 105 GLN B O 1
ATOM 2003 N N . LEU B 1 106 ? -22.012 42.563 123.587 1.00 24.04 106 LEU B N 1
ATOM 2004 C CA . LEU B 1 106 ? -22.012 43.447 124.745 1.00 26.84 106 LEU B CA 1
ATOM 2005 C C . LEU B 1 106 ? -23.411 43.564 125.353 1.00 34.21 106 LEU B C 1
ATOM 2006 O O . LEU B 1 106 ? -23.556 43.707 126.575 1.00 26.46 106 LEU B O 1
ATOM 2011 N N . GLU B 1 107 ? -24.445 43.534 124.503 1.00 29.51 107 GLU B N 1
ATOM 2012 C CA . GLU B 1 107 ? -25.829 43.623 124.962 1.00 33.97 107 GLU B CA 1
ATOM 2013 C C . GLU B 1 107 ? -26.257 42.346 125.672 1.00 28.01 107 GLU B C 1
ATOM 2014 O O . GLU B 1 107 ? -26.789 42.402 126.784 1.00 37.90 107 GLU B O 1
ATOM 2020 N N . ASP B 1 108 ? -26.064 41.189 125.027 1.00 28.86 108 ASP B N 1
ATOM 2021 C CA . ASP B 1 108 ? -26.319 39.904 125.676 1.00 27.68 108 ASP B CA 1
ATOM 2022 C C . ASP B 1 108 ? -25.611 39.822 127.018 1.00 30.19 108 ASP B C 1
ATOM 2023 O O . ASP B 1 108 ? -26.216 39.452 128.030 1.00 36.35 108 ASP B O 1
ATOM 2028 N N . LEU B 1 109 ? -24.329 40.211 127.059 1.00 28.46 109 LEU B N 1
ATOM 2029 C CA . LEU B 1 109 ? -23.591 40.085 128.306 1.00 25.45 109 LEU B CA 1
ATOM 2030 C C . LEU B 1 109 ? -24.162 41.011 129.370 1.00 25.17 109 LEU B C 1
ATOM 2031 O O . LEU B 1 109 ? -24.265 40.631 130.534 1.00 27.20 109 LEU B O 1
ATOM 2036 N N . LYS B 1 110 ? -24.530 42.235 129.007 1.00 28.69 110 LYS B N 1
ATOM 2037 C CA . LYS B 1 110 ? -25.091 43.108 130.027 1.00 31.77 110 LYS B CA 1
ATOM 2038 C C . LYS B 1 110 ? -26.390 42.513 130.570 1.00 33.52 110 LYS B C 1
ATOM 2039 O O . LYS B 1 110 ? -26.663 42.601 131.775 1.00 28.25 110 LYS B O 1
ATOM 2045 N N . LYS B 1 111 ? -27.152 41.843 129.699 1.00 35.23 111 LYS B N 1
ATOM 2046 C CA . LYS B 1 111 ? -28.370 41.154 130.105 1.00 39.67 111 LYS B CA 1
ATOM 2047 C C . LYS B 1 111 ? -28.063 40.006 131.071 1.00 34.16 111 LYS B C 1
ATOM 2048 O O . LYS B 1 111 ? -28.683 39.902 132.133 1.00 33.80 111 LYS B O 1
ATOM 2054 N N . VAL B 1 112 ? -27.114 39.129 130.717 1.00 34.57 112 VAL B N 1
ATOM 2055 C CA . VAL B 1 112 ? -26.732 38.057 131.631 1.00 29.08 112 VAL B CA 1
ATOM 2056 C C . VAL B 1 112 ? -26.316 38.608 132.994 1.00 33.52 112 VAL B C 1
ATOM 2057 O O . VAL B 1 112 ? -26.735 38.085 134.041 1.00 26.15 112 VAL B O 1
ATOM 2061 N N . SER B 1 113 ? -25.514 39.689 133.016 1.00 21.11 113 SER B N 1
ATOM 2062 C CA . SER B 1 113 ? -25.005 40.171 134.297 1.00 21.55 113 SER B CA 1
ATOM 2063 C C . SER B 1 113 ? -26.061 40.906 135.104 1.00 30.91 113 SER B C 1
ATOM 2064 O O . SER B 1 113 ? -25.911 41.019 136.332 1.00 26.83 113 SER B O 1
ATOM 2067 N N . GLN B 1 114 ? -27.097 41.437 134.447 1.00 32.72 114 GLN B N 1
ATOM 2068 C CA . GLN B 1 114 ? -28.263 41.916 135.186 1.00 35.52 114 GLN B CA 1
ATOM 2069 C C . GLN B 1 114 ? -29.048 40.740 135.750 1.00 35.05 114 GLN B C 1
ATOM 2070 O O . GLN B 1 114 ? -29.534 40.792 136.883 1.00 36.46 114 GLN B O 1
ATOM 2076 N N . ASN B 1 115 ? -29.168 39.660 134.981 1.00 34.72 115 ASN B N 1
ATOM 2077 C CA . ASN B 1 115 ? -29.798 38.470 135.536 1.00 35.87 115 ASN B CA 1
ATOM 2078 C C . ASN B 1 115 ? -29.025 37.954 136.747 1.00 31.05 115 ASN B C 1
ATOM 2079 O O . ASN B 1 115 ? -29.631 37.542 137.742 1.00 29.03 115 ASN B O 1
ATOM 2084 N N . SER B 1 116 ? -27.690 38.029 136.716 1.00 31.64 116 SER B N 1
ATOM 2085 C CA . SER B 1 116 ? -26.920 37.527 137.850 1.00 34.86 116 SER B CA 1
ATOM 2086 C C . SER B 1 116 ? -27.043 38.435 139.070 1.00 37.97 116 SER B C 1
ATOM 2087 O O . SER B 1 116 ? -27.072 37.943 140.200 1.00 36.40 116 SER B O 1
ATOM 2090 N N . GLN B 1 117 ? -27.124 39.758 138.886 1.00 32.39 117 GLN B N 1
ATOM 2091 C CA . GLN B 1 117 ? -27.361 40.584 140.066 1.00 35.61 117 GLN B CA 1
ATOM 2092 C C . GLN B 1 117 ? -28.741 40.300 140.645 1.00 29.79 117 GLN B C 1
ATOM 2093 O O . GLN B 1 117 ? -28.908 40.281 141.864 1.00 31.73 117 GLN B O 1
ATOM 2099 N N . LEU B 1 118 ? -29.746 40.079 139.787 1.00 34.67 118 LEU B N 1
ATOM 2100 C CA . LEU B 1 118 ? -31.064 39.653 140.265 1.00 41.74 118 LEU B CA 1
ATOM 2101 C C . LEU B 1 118 ? -30.972 38.359 141.072 1.00 36.24 118 LEU B C 1
ATOM 2102 O O . LEU B 1 118 ? -31.460 38.278 142.205 1.00 40.68 118 LEU B O 1
ATOM 2107 N N . ALA B 1 119 ? -30.378 37.328 140.473 1.00 33.81 119 ALA B N 1
ATOM 2108 C CA . ALA B 1 119 ? -30.106 36.072 141.156 1.00 35.10 119 ALA B CA 1
ATOM 2109 C C . ALA B 1 119 ? -29.489 36.288 142.531 1.00 38.18 119 ALA B C 1
ATOM 2110 O O . ALA B 1 119 ? -29.973 35.748 143.535 1.00 35.69 119 ALA B O 1
ATOM 2112 N N . ASN B 1 120 ? -28.412 37.078 142.597 1.00 36.77 120 ASN B N 1
ATOM 2113 C CA . ASN B 1 120 ? -27.741 37.285 143.875 1.00 34.63 120 ASN B CA 1
ATOM 2114 C C . ASN B 1 120 ? -28.591 38.085 144.848 1.00 36.20 120 ASN B C 1
ATOM 2115 O O . ASN B 1 120 ? -28.425 37.941 146.064 1.00 29.60 120 ASN B O 1
ATOM 2120 N N . GLU B 1 121 ? -29.494 38.933 144.354 1.00 37.76 121 GLU B N 1
ATOM 2121 C CA . GLU B 1 121 ? -30.394 39.610 145.281 1.00 43.00 121 GLU B CA 1
ATOM 2122 C C . GLU B 1 121 ? -31.353 38.611 145.932 1.00 37.24 121 GLU B C 1
ATOM 2123 O O . GLU B 1 121 ? -31.658 38.722 147.122 1.00 32.49 121 GLU B O 1
ATOM 2129 N N . LYS B 1 122 ? -31.834 37.618 145.176 1.00 36.27 122 LYS B N 1
ATOM 2130 C CA .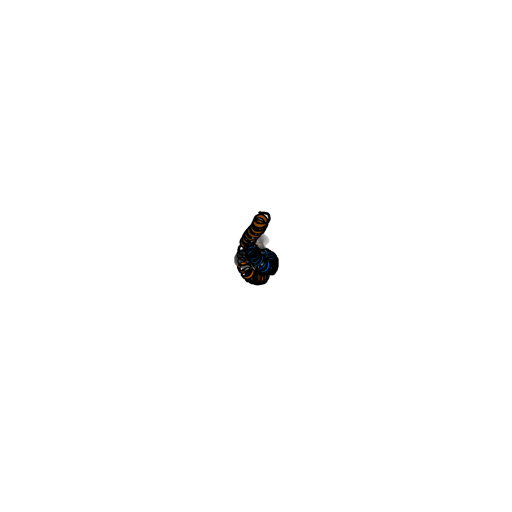 LYS B 1 122 ? -32.731 36.633 145.778 1.00 37.84 122 LYS B CA 1
ATOM 2131 C C . LYS B 1 122 ? -32.006 35.744 146.785 1.00 33.94 122 LYS B C 1
ATOM 2132 O O . LYS B 1 122 ? -32.603 35.355 147.793 1.00 33.41 122 LYS B O 1
ATOM 2138 N N . LEU B 1 123 ? -30.727 35.415 146.551 1.00 29.98 123 LEU B N 1
ATOM 2139 C CA . LEU B 1 123 ? -30.013 34.591 147.530 1.00 34.59 123 LEU B CA 1
ATOM 2140 C C . LEU B 1 123 ? -29.718 35.374 148.795 1.00 35.51 123 LEU B C 1
ATOM 2141 O O . LEU B 1 123 ? -29.819 34.825 149.900 1.00 32.79 123 LEU B O 1
ATOM 2146 N N . SER B 1 124 ? -29.365 36.659 148.652 1.00 27.93 124 SER B N 1
ATOM 2147 C CA . SER B 1 124 ? -29.192 37.540 149.805 1.00 31.69 124 SER B CA 1
ATOM 2148 C C . SER B 1 124 ? -30.456 37.607 150.648 1.00 35.96 124 SER B C 1
ATOM 2149 O O . SER B 1 124 ? -30.395 37.570 151.883 1.00 35.65 124 SER B O 1
ATOM 2152 N N . GLN B 1 125 ? -31.611 37.761 149.993 1.00 37.16 125 GLN B N 1
ATOM 2153 C CA . GLN B 1 125 ? -32.885 37.712 150.703 1.00 35.89 125 GLN B CA 1
ATOM 2154 C C . GLN B 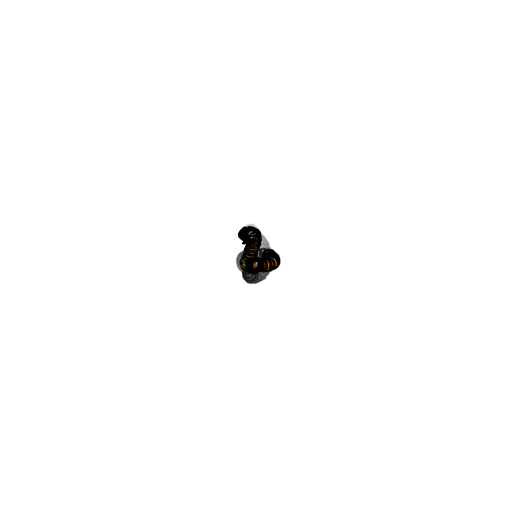1 125 ? -33.111 36.336 151.322 1.00 31.29 125 GLN B C 1
ATOM 2155 O O . GLN B 1 125 ? -33.534 36.243 152.479 1.00 30.58 125 GLN B O 1
ATOM 2161 N N . LEU B 1 126 ? -32.844 35.260 150.563 1.00 30.37 126 LEU B N 1
ATOM 2162 C CA . LEU B 1 126 ? -32.973 33.914 151.125 1.00 32.23 126 LEU B CA 1
ATOM 2163 C C . LEU B 1 126 ? -32.126 33.771 152.382 1.00 31.93 126 LEU B C 1
ATOM 2164 O O . LEU B 1 126 ? -32.616 33.327 153.426 1.00 29.73 126 LEU B O 1
ATOM 2169 N N . GLN B 1 127 ? -30.870 34.211 152.321 1.00 30.66 127 GLN B N 1
ATOM 2170 C CA . GLN B 1 127 ? -30.003 34.107 153.488 1.00 31.52 127 GLN B CA 1
ATOM 2171 C C . GLN B 1 127 ? -30.559 34.893 154.663 1.00 34.24 127 GLN B C 1
ATOM 2172 O O . GLN B 1 127 ? -30.408 34.491 155.825 1.00 34.84 127 GLN B O 1
ATOM 2178 N N . LYS B 1 128 ? -31.165 36.042 154.388 1.00 31.65 128 LYS B N 1
ATOM 2179 C CA . LYS B 1 128 ? -31.728 36.831 155.473 1.00 37.52 128 LYS B CA 1
ATOM 2180 C C . LYS B 1 128 ? -32.881 36.085 156.131 1.00 34.30 128 LYS B C 1
ATOM 2181 O O . LYS B 1 128 ? -32.993 36.057 157.360 1.00 36.85 128 LYS B O 1
ATOM 2187 N N . GLN B 1 129 ? -33.730 35.450 155.321 1.00 32.23 129 GLN B N 1
ATOM 2188 C CA A GLN B 1 129 ? -34.886 34.774 155.890 0.55 35.75 129 GLN B CA 1
ATOM 2189 C CA B GLN B 1 129 ? -34.901 34.732 155.811 0.45 33.38 129 GLN B CA 1
ATOM 2190 C C . GLN B 1 129 ? -34.524 33.476 156.593 1.00 36.78 129 GLN B C 1
ATOM 2191 O O . GLN B 1 129 ? -35.332 32.978 157.388 1.00 40.47 129 GLN B O 1
ATOM 2202 N N . LEU B 1 130 ? -33.333 32.935 156.359 1.00 36.27 130 LEU B N 1
ATOM 2203 C CA . LEU B 1 130 ? -32.896 31.727 157.033 1.00 33.97 130 LEU B CA 1
ATOM 2204 C C . LEU B 1 130 ? -32.101 32.021 158.296 1.00 32.63 130 LEU B C 1
ATOM 2205 O O . LEU B 1 130 ? -31.694 31.081 158.979 1.00 31.12 130 LEU B O 1
ATOM 2210 N N . GLU B 1 131 ? -31.893 33.291 158.639 1.00 33.37 131 GLU B N 1
ATOM 2211 C CA . GLU B 1 131 ? -31.046 33.618 159.782 1.00 42.49 131 GLU B CA 1
ATOM 2212 C C . GLU B 1 131 ? -31.770 33.354 161.104 1.00 47.94 131 GLU B C 1
ATOM 2213 O O . GLU B 1 131 ? -33.001 33.388 161.187 1.00 41.67 131 GLU B O 1
ATOM 2219 N N . GLU B 1 132 ? -30.988 33.060 162.143 1.00 49.40 132 GLU B N 1
ATOM 2220 C CA . GLU B 1 132 ? -31.533 32.595 163.424 1.00 56.47 132 GLU B CA 1
ATOM 2221 C C . GLU B 1 132 ? -31.659 33.727 164.440 1.00 62.95 132 GLU B C 1
ATOM 2222 O O . GLU B 1 132 ? -31.047 33.687 165.508 1.00 79.82 132 GLU B O 1
ATOM 2228 N N . ALA B 1 133 ? -32.488 34.717 164.097 1.00 59.62 133 ALA B N 1
ATOM 2229 C CA . ALA B 1 133 ? -32.950 35.783 165.006 1.00 65.67 133 ALA B CA 1
ATOM 2230 C C . ALA B 1 133 ? -32.077 36.069 166.242 1.00 62.64 133 ALA B C 1
#

Foldseek 3Di:
DVVVVVVVVVVVVVVVVVVVVVVVVVVVVVVVVVVVVVVVVVVVVVVVVVVVVVVVVVVVVVVVVVVVVVVVVVVVVVVVVVVVVVVVVVVVVVVVVVVVVVVVVVVVVVVVVVVVVVVVVVVVVVVVD/DVVVVVVVVVVVVVVVVVVVVVVVCVVVVCVVVVVVVVVVVVVVVVVVCVVVVVVVVVVVVVVVVVCCVVVVCVVVVVVVVVVVVVVVVVVVVVVVVVVVVVVVVVVVVVVVVVVVVVVVVVVVPDDD

B-factor: mean 39.97, std 12.9, range [16.31, 117.96]

InterPro domains:
  IPR000719 Protein kinase domain [PF00069] (76-338)
  IPR000719 Protein kinase domain [PS50011] (76-338)
  IPR000719 Protein kinase domain [SM00220] (76-338)
  IPR000961 AGC-kinase, C-terminal [PS51285] (341-409)
  IPR000961 AGC-kinase, C-terminal [SM00133] (341-401)
  IPR001849 Pleckstrin homology domain [PS50003] (1118-1317)
  IPR001849 Pleckstrin homology domain [SM00233] (1119-1319)
  IPR002219 Protein kinase C-like, phorbol ester/diacylglycerol-binding domain [PS50081] (1228-1281)
  IPR002219 Protein kinase C-like, phorbol ester/diacylglycerol-binding domain [SM00109] (1229-1281)
  IPR008271 Serine/threonine-protein kinase, active site [PS00108] (194-206)
  IPR011009 Protein kinase-like domain superfamily [SSF56112] (73-413)
  IPR011072 HR1 rho-binding domain [PS51860] (479-556)
  IPR011993 PH-like domain superfamily [G3DSA:2.30.29.30] (1119-1223)
  IPR015008 ROCK, Rho binding domain [PF08912] (948-1014)
  IPR015008 ROCK, Rho binding domain [PS51859] (949-1015)
  IPR017441 Protein kinase, ATP binding site [PS00107] (82-105)
  IPR020684 Rho-associated protein kinase 1/2 [PIRSF037568] (2-1353)
  IPR037310 Rho-associated protein kinase 1, HR1 [cd11639] (489-554)
  IPR046349 C1-like domain superfamily [SSF57889] (1226-1276)
  IPR050839 Rho-associated Serine/Threonine Kinase [PTHR22988] (6-406)

GO terms:
  GO:0010508 positive regulation of autophagy (P, IGI)
  GO:0045664 regulation of neuron differentiation (P, IGI)
  GO:0051045 negative regulation of membrane protein ectodomain proteolysis (P, TAS)
  GO:0031175 neuron projection development (P, IGI)
  GO:1900223 positive regulation of amyloid-beta clearance (P, IGI)
  GO:1900242 regulation of synaptic vesicle endocytosis (P, IGI)
  GO:0140058 neuron projection arborization (P, IGI)
  GO:0007266 Rho protein signal transduction (P, IGI)
  GO:0035556 intracellular signal transduction (P, IMP)
  GO:0043410 positive regulation of MAPK cascade (P, IMP)
  GO:0010613 positive regulation of cardiac muscle hypertrophy (P, IMP)
  GO:0010628 positive regulation of gene expression (P, IMP)
  GO:1905205 positive regulation of connective tissue replacement (P, IMP)
  GO:0110061 regulation of angiotensin-activated signaling pathway (P, IMP)
  GO:1902430 negative regulation of amyloid-beta formation (P, IMP)
  GO:1902992 negative regulation of amyloid precursor protein catabolic process (P, IMP)
  GO:0005515 protein binding (F, IPI)
  GO:0004674 protein serine/threonine kinase activity (F, IDA)
  GO:0030334 regulation of cell migration (P, IDA)
  GO:0070507 regulation of microtubule cytoskeleton organization (P, IDA)

Radius of gyration: 56.77 Å; Cα contacts (8 Å, |Δi|>4): 140; chains: 2; bounding box: 55×38×189 Å

Solvent-accessible surface area: 19520 Å² total

Secondary structure (P-SEA, 3-state):
caaaaaaaaaaaaaaaaaaaaaaacccccccaaaaaaaaaaaaccaaaaaaaaaaaaaaaaaaaaaaccaaaaaaaaaaaaaaaaaaaaaaaaaaaaaaaaaaaaaaaaaaaaaaaaaaaaaaaaaaac/ccaaaaaaaaaaaaaaaaaaaaacccccccaaaaaaaaaaaaccaaaaaaaaaaaaaaaaaaaaaaccaaaaaaaaaaaaaaaaaaaaaaaaaaaaaaaaaaaaaaaaaaaaaaaaaaaaaaaaaccc

Sequence (257 aa):
GSADKSLQESLQKTIYKLEEQLHNEQLKDEEQKCRTSNIKLDKIKELDEEGNQRRNLESTVSQIEKEKLLQHRRINEYQRKAEQENEKRRNVENEVSTLKDQLEDLKKVSQNSQLANEKLSQLQKQLEEASADKSLQESLQKTIYKLEEQLHNEQLKDEEQKCRTSSNIKLDKIKELDEEGNQRRNLESTVSQIEKEKLLQHRINEYQRKAEQENEKRRNVENEVSTLKDQLEDLKKVSQNSQLANEKLSQLQKQQLEEA